Protein AF-A0A2A4CPI2-F1 (afdb_monomer)

Foldseek 3Di:
DPPPDAFDDFAQWDQEQVRPFIQGAPAQWTWDPVFFDHDQAKTKTKIDGRCVNRVHPPGTHDPFQWIKMKMWGHADDDDLVVVQVVLVVLCVDQQSCLVVEPVSHNVQKDFPDWDDDDSKIKTWMQGNPDDPPAQWHSTWIWIWHDDPRITMIMIIIHNDPPRADPVRRVVSVVSRVVRRVVVD

Organism: NCBI:txid1795308

Sequence (184 aa):
MPETGAPIPVQTQARIAGGEIVIAAPRGFCVDPKTLRDAPGASFVLFGHCPAMARDPAQPRPSAPVLLSVTLGPEDNLSDSARIKTIAAFFETDIGRATLARSGRTEDVDLIEARSGQGRLLLKIRDRSAPASVAEAQVFWRMITVIEGRIASLSVMPLAENQVSDARQRELLVEFISQIRAVN

Nearest PDB structures (foldseek):
  6v8h-assembly1_A  TM=2.904E-01  e=4.961E-01  Arachis hypogaea
  6aww-assembly5_E  TM=3.453E-01  e=1.635E+00  Arachis hypogaea
  6v8s-assembly11_K  TM=3.065E-01  e=9.265E-01  Arachis hypogaea
  6sua-assembly2_C  TM=2.412E-01  e=5.558E-01  Homo sapiens
  6v8s-assembly10_J  TM=2.620E-01  e=1.938E+00  Arachis hypogaea

Solvent-accessible surface area (backbone atoms only — not comparable to full-atom values): 9992 Å² total; per-residue (Å²): 130,85,83,81,66,76,68,44,91,74,40,46,55,47,66,33,64,93,60,77,43,51,47,35,50,45,77,17,33,17,53,38,76,90,51,54,40,70,44,90,70,41,21,36,37,37,28,40,47,32,23,74,70,17,66,28,86,85,43,54,68,46,94,61,74,48,37,40,38,41,36,36,46,44,76,65,90,65,54,68,66,55,48,52,50,52,52,54,58,38,49,75,36,68,69,37,38,6,65,73,12,88,73,54,37,45,90,36,36,44,82,77,42,80,48,79,56,95,73,33,37,40,35,34,34,35,36,71,42,82,68,93,83,59,76,53,25,45,58,33,41,35,39,39,36,67,54,95,66,16,49,29,44,36,36,38,34,24,48,43,76,90,74,63,53,73,67,56,41,51,50,50,53,53,48,29,54,49,41,23,64,73,69,105

Mean predicted aligned error: 5.86 Å

Structure (mmCIF, N/CA/C/O backbone):
data_AF-A0A2A4CPI2-F1
#
_entry.id   AF-A0A2A4CPI2-F1
#
loop_
_atom_site.group_PDB
_atom_site.id
_atom_site.type_symbol
_atom_site.label_atom_id
_atom_site.label_alt_id
_atom_site.label_comp_id
_atom_site.label_asym_id
_atom_site.label_entity_id
_atom_site.label_seq_id
_atom_site.pdbx_PDB_ins_code
_atom_site.Cartn_x
_atom_site.Cartn_y
_atom_site.Cartn_z
_atom_site.occupancy
_atom_site.B_iso_or_equiv
_atom_site.auth_seq_id
_atom_site.auth_comp_id
_atom_site.auth_asym_id
_atom_site.auth_atom_id
_atom_site.pdbx_PDB_model_num
ATOM 1 N N . MET A 1 1 ? -31.293 23.351 15.351 1.00 46.94 1 MET A N 1
ATOM 2 C CA . MET A 1 1 ? -30.505 22.228 15.904 1.00 46.94 1 MET A CA 1
ATOM 3 C C . MET A 1 1 ? -30.080 21.388 14.711 1.00 46.94 1 MET A C 1
ATOM 5 O O . MET A 1 1 ? -30.978 21.049 13.951 1.00 46.94 1 MET A O 1
ATOM 9 N N . PRO A 1 2 ? -28.786 21.155 14.436 1.00 48.34 2 PRO A N 1
ATOM 10 C CA . PRO A 1 2 ? -28.426 20.269 13.338 1.00 48.34 2 PRO A CA 1
ATOM 11 C C . PRO A 1 2 ? -28.802 18.840 13.740 1.00 48.34 2 PRO A C 1
ATOM 13 O O . PRO A 1 2 ? -28.508 18.417 14.857 1.00 48.34 2 PRO A O 1
ATOM 16 N N . GLU A 1 3 ? -29.504 18.136 12.858 1.00 48.53 3 GLU A N 1
ATOM 17 C CA . GLU A 1 3 ? -29.840 16.727 13.028 1.00 48.53 3 GLU A CA 1
ATOM 18 C C . GLU A 1 3 ? -28.543 15.921 13.152 1.00 48.53 3 GLU A C 1
ATOM 20 O O . GLU A 1 3 ? -27.798 15.748 12.185 1.00 48.53 3 GLU A O 1
ATOM 25 N N . THR A 1 4 ? -28.239 15.444 14.357 1.00 59.84 4 THR A N 1
ATOM 26 C CA . THR A 1 4 ? -27.241 14.401 14.581 1.00 59.84 4 THR A CA 1
ATOM 27 C C . THR A 1 4 ? -27.780 13.118 13.959 1.00 59.84 4 THR A C 1
ATOM 29 O O . THR A 1 4 ? -28.460 12.328 14.609 1.00 59.84 4 THR A O 1
ATOM 32 N N . GLY A 1 5 ? -27.532 12.945 12.659 1.00 61.81 5 GLY A N 1
ATOM 33 C CA . GLY A 1 5 ? -27.782 11.686 11.969 1.00 61.81 5 GLY A CA 1
ATOM 34 C C . GLY A 1 5 ? -27.085 10.549 12.714 1.00 61.81 5 GLY A C 1
ATOM 35 O O . GLY A 1 5 ? -25.951 10.710 13.166 1.00 61.81 5 GLY A O 1
ATOM 36 N N . ALA A 1 6 ? -27.784 9.427 12.883 1.00 73.25 6 ALA A N 1
ATOM 37 C CA . ALA A 1 6 ? -27.247 8.264 13.579 1.00 73.25 6 ALA A CA 1
ATOM 38 C C . ALA A 1 6 ? -25.903 7.815 12.959 1.00 73.25 6 ALA A C 1
ATOM 40 O O . ALA A 1 6 ? -25.745 7.915 11.735 1.00 73.25 6 ALA A O 1
ATOM 41 N N . PRO A 1 7 ? -24.950 7.310 13.769 1.00 75.88 7 PRO A N 1
ATOM 42 C CA . PRO A 1 7 ? -23.675 6.806 13.270 1.00 75.88 7 PRO A CA 1
ATOM 43 C C . PRO A 1 7 ? -23.868 5.764 12.165 1.00 75.88 7 PRO A C 1
ATOM 45 O O . PRO A 1 7 ? -24.689 4.853 12.288 1.00 75.88 7 PRO A O 1
ATOM 48 N N . ILE A 1 8 ? -23.091 5.883 11.090 1.00 83.50 8 ILE A N 1
ATOM 49 C CA . ILE A 1 8 ? -23.089 4.908 9.998 1.00 83.50 8 ILE A CA 1
ATOM 50 C C . ILE A 1 8 ? -22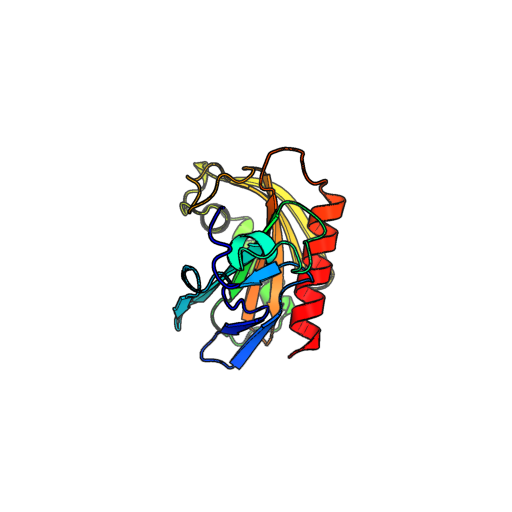.223 3.714 10.429 1.00 83.50 8 ILE A C 1
ATOM 52 O O . ILE A 1 8 ? -21.066 3.921 10.811 1.00 83.50 8 ILE A O 1
ATOM 56 N N . PRO A 1 9 ? -22.729 2.466 10.359 1.00 85.88 9 PRO A N 1
ATOM 57 C CA . PRO A 1 9 ? -21.919 1.286 10.633 1.00 85.88 9 PRO A CA 1
ATOM 58 C C . PRO A 1 9 ? -20.704 1.222 9.702 1.00 85.88 9 PRO A C 1
ATOM 60 O O . PRO A 1 9 ? -20.839 1.292 8.481 1.00 85.88 9 PRO A O 1
ATOM 63 N N . VAL A 1 10 ? -19.518 1.058 10.282 1.00 89.94 10 VAL A N 1
ATOM 64 C CA . VAL A 1 10 ? -18.250 0.915 9.554 1.00 89.94 10 VAL A CA 1
ATOM 65 C C . VAL A 1 10 ? -17.589 -0.407 9.912 1.00 89.94 10 VAL A C 1
ATOM 67 O O . VAL A 1 10 ? -17.748 -0.912 11.022 1.00 89.94 10 VAL A O 1
ATOM 70 N N . GLN A 1 11 ? -16.838 -0.967 8.968 1.00 92.44 11 GLN A N 1
ATOM 71 C CA . GLN A 1 11 ? -16.081 -2.200 9.165 1.00 92.44 11 GLN A CA 1
ATOM 72 C C . GLN A 1 11 ? -14.588 -1.891 9.173 1.00 92.44 11 GLN A C 1
ATOM 74 O O . GLN A 1 11 ? -14.121 -1.061 8.399 1.00 92.44 11 GLN A O 1
ATOM 79 N N . THR A 1 12 ? -13.831 -2.565 10.031 1.00 92.75 12 THR A N 1
ATOM 80 C CA . THR A 1 12 ? -12.363 -2.447 10.112 1.00 92.75 12 THR A CA 1
ATOM 81 C C . THR A 1 12 ? -11.644 -3.583 9.389 1.00 92.75 12 THR A C 1
ATOM 83 O O . THR A 1 12 ? -10.416 -3.613 9.342 1.00 92.75 12 THR A O 1
ATOM 86 N N . GLN A 1 13 ? -12.401 -4.528 8.830 1.00 93.69 13 GLN A N 1
ATOM 87 C CA . GLN A 1 13 ? -11.883 -5.698 8.139 1.00 93.69 13 GLN A CA 1
ATOM 88 C C . GLN A 1 13 ? -12.716 -5.983 6.893 1.00 93.69 13 GLN A C 1
ATOM 90 O O . GLN A 1 13 ? -13.927 -5.764 6.899 1.00 93.69 13 GLN A O 1
ATOM 95 N N . ALA A 1 14 ? -12.070 -6.491 5.849 1.00 92.50 14 ALA A N 1
ATOM 96 C CA . ALA A 1 14 ? -12.723 -6.993 4.646 1.00 92.50 14 ALA A CA 1
ATOM 97 C C . ALA A 1 14 ? -12.276 -8.431 4.390 1.00 92.50 14 ALA A C 1
ATOM 99 O O . ALA A 1 14 ? -11.113 -8.759 4.605 1.00 92.50 14 ALA A O 1
ATOM 100 N N . ARG A 1 15 ? -13.183 -9.276 3.900 1.00 91.44 15 ARG A N 1
ATOM 101 C CA . ARG A 1 15 ? -12.814 -10.576 3.334 1.00 91.44 15 ARG A CA 1
ATOM 102 C C . ARG A 1 15 ? -12.701 -10.438 1.821 1.00 91.44 15 ARG A C 1
ATOM 104 O O . ARG A 1 15 ? -13.586 -9.838 1.214 1.00 91.44 15 ARG A O 1
ATOM 111 N N . ILE A 1 16 ? -11.622 -10.956 1.247 1.00 89.69 16 ILE A N 1
ATOM 112 C CA . ILE A 1 16 ? -11.342 -10.922 -0.195 1.00 89.69 16 ILE A CA 1
ATOM 113 C C . ILE A 1 16 ? -10.820 -12.277 -0.675 1.00 89.69 16 ILE A C 1
ATOM 115 O O . ILE A 1 16 ? -10.644 -13.185 0.139 1.00 89.69 16 ILE A O 1
ATOM 119 N N . ALA A 1 17 ? -10.578 -12.405 -1.984 1.00 85.88 17 ALA A N 1
ATOM 120 C CA . ALA A 1 17 ? -10.192 -13.655 -2.627 1.00 85.88 17 ALA A CA 1
ATOM 121 C C . ALA A 1 17 ? -11.226 -14.763 -2.364 1.00 85.88 17 ALA A C 1
ATOM 123 O O . ALA A 1 17 ? -10.904 -15.821 -1.837 1.00 85.88 17 ALA A O 1
ATOM 124 N N . GLY A 1 18 ? -12.502 -14.488 -2.648 1.00 82.00 18 GLY A N 1
ATOM 125 C CA . GLY A 1 18 ? -13.588 -15.447 -2.415 1.00 82.00 18 GLY A CA 1
ATOM 126 C C . GLY A 1 18 ? -13.889 -15.710 -0.935 1.00 82.00 18 GLY A C 1
ATOM 127 O O . GLY A 1 18 ? -14.593 -16.662 -0.606 1.00 82.00 18 GLY A O 1
ATOM 128 N N . GLY A 1 19 ? -13.377 -14.864 -0.039 1.00 84.12 19 GLY A N 1
ATOM 129 C CA . GLY A 1 19 ? -13.582 -14.970 1.402 1.00 84.12 19 GLY A CA 1
ATOM 130 C C . GLY A 1 19 ? -12.478 -15.705 2.162 1.00 84.12 19 GLY A C 1
ATOM 131 O O . GLY A 1 19 ? -12.592 -15.827 3.381 1.00 84.12 19 GLY A O 1
ATOM 132 N N . GLU A 1 20 ? -11.430 -16.159 1.472 1.00 86.88 20 GLU A N 1
ATOM 133 C CA . GLU A 1 20 ? -10.322 -16.925 2.055 1.00 86.88 20 GLU A CA 1
ATOM 134 C C . GLU A 1 20 ? -9.388 -16.066 2.908 1.00 86.88 20 GLU A C 1
ATOM 136 O O . GLU A 1 20 ? -8.847 -16.551 3.896 1.00 86.88 20 GLU A O 1
ATOM 141 N N . ILE A 1 21 ? -9.215 -14.788 2.550 1.00 91.88 21 ILE A N 1
ATOM 142 C CA . ILE A 1 21 ? -8.243 -13.903 3.198 1.00 91.88 21 ILE A CA 1
ATOM 143 C C . ILE A 1 21 ? -8.958 -12.741 3.875 1.00 91.88 21 ILE A C 1
ATOM 145 O O . ILE A 1 21 ? -9.766 -12.032 3.264 1.00 91.88 21 ILE A O 1
ATOM 149 N N . VAL A 1 22 ? -8.614 -12.505 5.140 1.00 94.56 22 VAL A N 1
ATOM 150 C CA . VAL A 1 22 ? -9.103 -11.371 5.926 1.00 94.56 22 VAL A CA 1
ATOM 151 C C . VAL A 1 22 ? -8.082 -10.239 5.886 1.00 94.56 22 VAL A C 1
ATOM 153 O O . VAL A 1 22 ? -6.972 -10.367 6.394 1.00 94.56 22 VAL A O 1
ATOM 156 N N . ILE A 1 23 ? -8.460 -9.087 5.340 1.00 95.06 23 ILE A N 1
ATOM 157 C CA . ILE A 1 23 ? -7.658 -7.865 5.407 1.00 95.06 23 ILE A CA 1
ATOM 158 C C . ILE A 1 23 ? -8.124 -7.024 6.586 1.00 95.06 23 ILE A C 1
ATOM 160 O O . ILE A 1 23 ? -9.182 -6.396 6.524 1.00 95.06 23 ILE A O 1
ATOM 164 N N . ALA A 1 24 ? -7.313 -6.982 7.642 1.00 95.06 24 ALA A N 1
ATOM 165 C CA . ALA A 1 24 ? -7.534 -6.123 8.798 1.00 95.06 24 ALA A CA 1
ATOM 166 C C . ALA A 1 24 ? -6.802 -4.782 8.666 1.00 95.06 24 ALA A C 1
ATOM 168 O O . ALA A 1 24 ? -5.599 -4.734 8.406 1.00 95.06 24 ALA A O 1
ATOM 169 N N . ALA A 1 25 ? -7.534 -3.687 8.868 1.00 92.94 25 ALA A N 1
ATOM 170 C CA . ALA A 1 25 ? -6.986 -2.339 8.830 1.00 92.94 25 ALA A CA 1
ATOM 171 C C . ALA A 1 25 ? -6.293 -1.967 10.158 1.00 92.94 25 ALA A C 1
ATOM 173 O O . ALA A 1 25 ? -6.724 -2.418 11.225 1.00 92.94 25 ALA A O 1
ATOM 174 N N . PRO A 1 26 ? -5.270 -1.091 10.139 1.00 95.12 26 PRO A N 1
ATOM 175 C CA . PRO A 1 26 ? -4.730 -0.485 11.350 1.00 95.12 26 PRO A CA 1
ATOM 176 C C . PRO A 1 26 ? -5.783 0.334 12.097 1.00 95.12 26 PRO A C 1
ATOM 178 O O . PRO A 1 26 ? -6.805 0.754 11.544 1.00 95.12 26 PRO A O 1
ATOM 181 N N . ARG A 1 27 ? -5.515 0.625 13.372 1.00 93.75 27 ARG A N 1
ATOM 182 C CA . ARG A 1 27 ? -6.462 1.360 14.216 1.00 93.75 27 ARG A CA 1
ATOM 183 C C . ARG A 1 27 ? -6.808 2.726 13.608 1.00 93.75 27 ARG A C 1
ATOM 185 O O . ARG A 1 27 ? -5.932 3.527 13.293 1.00 93.75 27 ARG A O 1
ATOM 192 N N . GLY A 1 28 ? -8.109 3.002 13.514 1.00 93.31 28 GLY A N 1
ATOM 193 C CA . GLY A 1 28 ? -8.655 4.256 12.986 1.00 93.31 28 GLY A CA 1
ATOM 194 C C . GLY A 1 28 ? -8.888 4.276 11.475 1.00 93.31 28 GLY A C 1
ATOM 195 O O . GLY A 1 28 ? -9.414 5.264 10.954 1.00 93.31 28 GLY A O 1
ATOM 196 N N . PHE A 1 29 ? -8.565 3.177 10.791 1.00 95.25 29 PHE A N 1
ATOM 197 C CA . PHE A 1 29 ? -8.911 2.950 9.396 1.00 95.25 29 PHE A CA 1
ATOM 198 C C . PHE A 1 29 ? -10.070 1.966 9.281 1.00 95.25 29 PHE A C 1
ATOM 200 O O . PHE A 1 29 ? -10.146 0.971 10.000 1.00 95.25 29 PHE A O 1
ATOM 207 N N . CYS A 1 30 ? -10.980 2.264 8.365 1.00 95.06 30 CYS A N 1
ATOM 208 C CA . CYS A 1 30 ? -12.155 1.458 8.087 1.00 95.06 30 CYS A CA 1
ATOM 209 C C . CYS A 1 30 ? -12.218 1.171 6.583 1.00 95.06 30 CYS A C 1
ATOM 211 O O . CYS A 1 30 ? -11.699 1.934 5.772 1.00 95.06 30 CYS A O 1
ATOM 213 N N . VAL A 1 31 ? -12.825 0.054 6.215 1.00 93.75 31 VAL A N 1
ATOM 214 C CA . VAL A 1 31 ? -13.029 -0.372 4.830 1.00 93.75 31 VAL A CA 1
ATOM 215 C C . VAL A 1 31 ? -13.967 0.603 4.126 1.00 93.75 31 VAL A C 1
ATOM 217 O O . VAL A 1 31 ? -15.023 0.930 4.670 1.00 93.75 31 VAL A O 1
ATOM 220 N N . ASP A 1 32 ? -13.622 1.014 2.905 1.00 91.06 32 ASP A N 1
ATOM 221 C CA . ASP A 1 32 ? -14.585 1.616 1.986 1.00 91.06 32 ASP A CA 1
ATOM 222 C C . ASP A 1 32 ? -15.246 0.511 1.139 1.00 91.06 32 ASP A C 1
ATOM 224 O O . ASP A 1 32 ? -14.653 0.037 0.160 1.00 91.06 32 ASP A O 1
ATOM 228 N N . PRO A 1 33 ? -16.488 0.101 1.460 1.00 86.12 33 PRO A N 1
ATOM 229 C CA . PRO A 1 33 ? -17.155 -0.997 0.768 1.00 86.12 33 PRO A CA 1
ATOM 230 C C . PRO A 1 33 ? -17.421 -0.697 -0.712 1.00 86.12 33 PRO A C 1
ATOM 232 O O . PRO A 1 33 ? -17.577 -1.627 -1.498 1.00 86.12 33 PRO A O 1
ATOM 235 N N . LYS A 1 34 ? -17.441 0.577 -1.132 1.00 87.56 34 LYS A N 1
ATOM 236 C CA . LYS A 1 34 ? -17.658 0.951 -2.543 1.00 87.56 34 LYS A CA 1
ATOM 237 C C . LYS A 1 34 ? -16.463 0.593 -3.429 1.00 87.56 34 LYS A C 1
ATOM 239 O O . LYS A 1 34 ? -16.597 0.456 -4.649 1.00 87.56 34 LYS A O 1
ATOM 244 N N . THR A 1 35 ? -15.298 0.456 -2.807 1.00 86.62 35 THR A N 1
ATOM 245 C CA . THR A 1 35 ? -14.019 0.183 -3.468 1.00 86.62 35 THR A CA 1
ATOM 246 C C . THR A 1 35 ? -13.663 -1.295 -3.448 1.00 86.62 35 THR A C 1
ATOM 248 O O . THR A 1 35 ? -12.785 -1.704 -4.202 1.00 86.62 35 THR A O 1
ATOM 251 N N . LEU A 1 36 ? -14.369 -2.093 -2.641 1.00 89.25 36 LEU A N 1
ATOM 252 C CA . LEU A 1 36 ? -14.186 -3.532 -2.582 1.00 89.25 36 LEU A CA 1
ATOM 253 C C . LEU A 1 36 ? -14.451 -4.137 -3.966 1.00 89.25 36 LEU A C 1
ATOM 255 O O . LEU A 1 36 ? -15.521 -3.974 -4.564 1.00 89.25 36 LEU A O 1
ATOM 259 N N . ARG A 1 37 ? -13.438 -4.811 -4.492 1.00 88.38 37 ARG A N 1
ATOM 260 C CA . ARG A 1 37 ? -13.492 -5.624 -5.700 1.00 88.38 37 ARG A CA 1
ATOM 261 C C . ARG A 1 37 ? -12.913 -6.976 -5.331 1.00 88.38 37 ARG A C 1
ATOM 263 O O . ARG A 1 37 ? -11.771 -7.043 -4.895 1.00 88.38 37 ARG A O 1
ATOM 270 N N . ASP A 1 38 ? -13.695 -8.026 -5.506 1.00 87.12 38 ASP A N 1
ATOM 271 C CA . ASP A 1 38 ? -13.260 -9.404 -5.306 1.00 87.12 38 ASP A CA 1
ATOM 272 C C . ASP A 1 38 ? -13.489 -10.140 -6.626 1.00 87.12 38 ASP A C 1
ATOM 274 O O . ASP A 1 38 ? 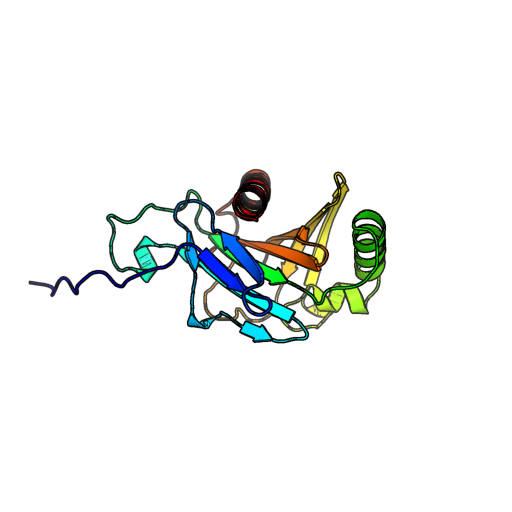-14.618 -10.494 -6.966 1.00 87.12 38 ASP A O 1
ATOM 278 N N . ALA A 1 39 ? -12.438 -10.227 -7.442 1.00 82.38 39 ALA A N 1
ATOM 279 C CA . ALA A 1 39 ? -12.480 -10.870 -8.748 1.00 82.38 39 ALA A CA 1
ATOM 280 C C . ALA A 1 39 ? -11.419 -11.980 -8.825 1.00 82.38 39 ALA A C 1
ATOM 282 O O . ALA A 1 39 ? -10.358 -11.843 -8.212 1.00 82.38 39 ALA A O 1
ATOM 283 N N . PRO A 1 40 ? -11.636 -13.040 -9.633 1.00 72.69 40 PRO A N 1
ATOM 284 C CA . PRO A 1 40 ? -10.714 -14.179 -9.713 1.00 72.69 40 PRO A CA 1
ATOM 285 C C . PRO A 1 40 ? -9.269 -13.812 -10.086 1.00 72.69 40 PRO A C 1
ATOM 287 O O . PRO A 1 40 ? -8.337 -14.509 -9.700 1.00 72.69 40 PRO A O 1
ATOM 290 N N . GLY A 1 41 ? -9.078 -12.729 -10.848 1.00 78.31 41 GLY A N 1
ATOM 291 C CA . GLY A 1 41 ? -7.752 -12.270 -11.271 1.00 78.31 41 GLY A CA 1
ATOM 292 C C . GLY A 1 41 ? -7.058 -11.332 -10.282 1.00 78.31 41 GLY A C 1
ATOM 293 O O . GLY A 1 41 ? -5.834 -11.314 -10.232 1.00 78.31 41 GLY A O 1
ATOM 294 N N . ALA A 1 42 ? -7.815 -10.545 -9.516 1.00 86.25 42 ALA A N 1
ATOM 295 C CA . ALA A 1 42 ? -7.282 -9.650 -8.496 1.00 86.25 42 ALA A CA 1
ATOM 296 C C . ALA A 1 42 ? -8.396 -9.166 -7.563 1.00 86.25 42 ALA A C 1
ATOM 298 O O . ALA A 1 42 ? -9.514 -8.883 -7.997 1.00 86.25 42 ALA A O 1
ATOM 299 N N . SER A 1 43 ? -8.056 -8.994 -6.291 1.00 91.50 43 SER A N 1
ATOM 300 C CA . SER A 1 43 ? -8.908 -8.334 -5.305 1.00 91.50 43 SER A CA 1
ATOM 301 C C . SER A 1 43 ? -8.332 -6.984 -4.904 1.00 91.50 43 SER A C 1
ATOM 303 O O . SER A 1 43 ? -7.117 -6.838 -4.799 1.00 91.50 43 SER A O 1
ATOM 305 N N . PHE A 1 44 ? -9.184 -5.998 -4.646 1.00 92.06 44 PHE A N 1
ATOM 306 C CA . PHE A 1 44 ? -8.788 -4.643 -4.275 1.00 92.06 44 PHE A CA 1
ATOM 307 C C . PHE A 1 44 ? -9.727 -4.058 -3.223 1.00 92.06 44 PHE A C 1
ATOM 309 O O . PHE A 1 44 ? -10.937 -4.275 -3.280 1.00 92.06 44 PHE A O 1
ATOM 316 N N . VAL A 1 45 ? -9.180 -3.287 -2.282 1.00 93.00 45 VAL A N 1
ATOM 317 C CA . VAL A 1 45 ? -9.974 -2.503 -1.329 1.00 93.00 45 VAL A CA 1
ATOM 318 C C . VAL A 1 45 ? -9.196 -1.287 -0.818 1.00 93.00 45 VAL A C 1
ATOM 320 O O . VAL A 1 45 ? -7.982 -1.354 -0.598 1.00 93.00 45 VAL A O 1
ATOM 323 N N . LEU A 1 46 ? -9.908 -0.170 -0.638 1.00 92.88 46 LEU A N 1
ATOM 324 C CA . LEU A 1 46 ? -9.427 1.050 0.008 1.00 92.88 46 LEU A CA 1
ATOM 325 C C . LEU A 1 46 ? -9.904 1.141 1.456 1.00 92.88 46 LEU A C 1
ATOM 327 O O . LEU A 1 46 ? -10.981 0.662 1.817 1.00 92.88 46 LEU A O 1
ATOM 331 N N . PHE A 1 47 ? -9.109 1.833 2.267 1.00 93.50 47 PHE A N 1
ATOM 332 C CA . PHE A 1 47 ? -9.432 2.155 3.645 1.00 93.50 47 PHE A CA 1
ATOM 333 C C . PHE A 1 47 ? -9.316 3.654 3.883 1.00 93.50 47 PHE A C 1
ATOM 335 O O . PHE A 1 47 ? -8.284 4.274 3.607 1.00 93.50 47 PHE A O 1
ATOM 342 N N . GLY A 1 48 ? -10.387 4.214 4.434 1.00 92.44 48 GLY A N 1
ATOM 343 C CA . GLY A 1 48 ? -10.486 5.609 4.836 1.00 92.44 48 GLY A CA 1
ATOM 344 C C . GLY A 1 48 ? -10.512 5.772 6.351 1.00 92.44 48 GLY A C 1
ATOM 345 O O . GLY A 1 48 ? -10.440 4.809 7.115 1.00 92.44 48 GLY A O 1
ATOM 346 N N . HIS A 1 49 ? -10.646 7.013 6.807 1.00 92.88 49 HIS A N 1
ATOM 347 C CA . HIS A 1 49 ? -10.708 7.332 8.235 1.00 92.88 49 HIS A CA 1
ATOM 348 C C . HIS A 1 49 ? -12.078 6.965 8.804 1.00 92.88 49 HIS A C 1
ATOM 350 O O . HIS A 1 49 ? -13.096 7.489 8.342 1.00 92.88 49 HIS A O 1
ATOM 356 N N . CYS A 1 50 ? -12.113 6.124 9.842 1.00 92.38 50 CYS A N 1
ATOM 357 C CA . CYS A 1 50 ? -13.372 5.692 10.460 1.00 92.38 50 CYS A CA 1
ATOM 358 C C . CYS A 1 50 ? -14.285 6.861 10.878 1.00 92.38 50 CYS A C 1
ATOM 360 O O . CYS A 1 50 ? -15.465 6.804 10.540 1.00 92.38 50 CYS A O 1
ATOM 362 N N . PRO A 1 51 ? -13.800 7.943 11.531 1.00 89.44 51 PRO A N 1
ATOM 363 C CA . PRO A 1 51 ? -14.679 9.028 11.975 1.00 89.44 51 PRO A CA 1
ATOM 364 C C . PRO A 1 51 ? -15.393 9.745 10.828 1.00 89.44 51 PRO A C 1
ATOM 366 O O . PRO A 1 51 ? -16.565 10.097 10.946 1.00 89.44 51 PRO A O 1
ATOM 369 N N . ALA A 1 52 ? -14.702 9.928 9.699 1.00 87.00 52 ALA A N 1
ATOM 370 C CA . ALA A 1 52 ? -15.269 10.571 8.520 1.00 87.00 52 ALA A CA 1
ATOM 371 C C . ALA A 1 52 ? -16.339 9.689 7.859 1.00 87.00 52 ALA A C 1
ATOM 373 O O . ALA A 1 52 ? -17.397 10.185 7.476 1.00 87.00 52 ALA A O 1
ATOM 374 N N . MET A 1 53 ? -16.093 8.379 7.764 1.00 87.31 53 MET A N 1
ATOM 375 C CA . MET A 1 53 ? -17.027 7.442 7.131 1.00 87.31 53 MET A CA 1
ATOM 376 C C . MET A 1 53 ? -18.226 7.102 8.019 1.00 87.31 53 MET A C 1
ATOM 378 O O . MET A 1 53 ? -19.349 7.047 7.526 1.00 87.31 53 MET A O 1
ATOM 382 N N . ALA A 1 54 ? -18.009 6.944 9.325 1.00 89.00 54 ALA A N 1
ATOM 383 C CA . ALA A 1 54 ? -19.072 6.701 10.298 1.00 89.00 54 ALA A CA 1
ATOM 384 C C . ALA A 1 54 ? -19.907 7.956 10.596 1.00 89.00 54 ALA A C 1
ATOM 386 O O . ALA A 1 54 ? -20.975 7.847 11.195 1.00 89.00 54 ALA A O 1
ATOM 387 N N . ARG A 1 55 ? -19.415 9.145 10.206 1.00 87.62 55 ARG A N 1
ATOM 388 C CA . ARG A 1 55 ? -19.928 10.457 10.643 1.00 87.62 55 ARG A CA 1
ATOM 389 C C . ARG A 1 55 ? -19.998 10.577 12.166 1.00 87.62 55 ARG A C 1
ATOM 391 O O . ARG A 1 55 ? -20.895 11.213 12.709 1.00 87.62 55 ARG A O 1
ATOM 398 N N . ASP A 1 56 ? -19.027 9.969 12.837 1.00 87.81 56 ASP A N 1
ATOM 399 C CA . ASP A 1 56 ? -18.978 9.875 14.288 1.00 87.81 56 ASP A CA 1
ATOM 400 C C . ASP A 1 56 ? -17.576 10.254 14.796 1.00 87.81 56 ASP A C 1
ATOM 402 O O . ASP A 1 56 ? -16.618 9.500 14.594 1.00 87.81 56 ASP A O 1
ATOM 406 N N . PRO A 1 57 ? -17.420 11.413 15.464 1.00 85.50 57 PRO A N 1
ATOM 407 C CA . PRO A 1 57 ? -16.134 11.844 15.998 1.00 85.50 57 PRO A CA 1
ATOM 408 C C . PRO A 1 57 ? -15.634 10.978 17.164 1.00 85.50 57 PRO A C 1
ATOM 410 O O . PRO A 1 57 ? -14.456 11.105 17.507 1.00 85.50 57 PRO A O 1
ATOM 413 N N . ALA A 1 58 ? -16.486 10.136 17.764 1.00 88.06 58 ALA A N 1
ATOM 414 C CA . ALA A 1 58 ? -16.109 9.208 18.829 1.00 88.06 58 ALA A CA 1
ATOM 415 C C . ALA A 1 58 ? -15.337 7.984 18.309 1.00 88.06 58 ALA A C 1
ATOM 417 O O . ALA A 1 58 ? -14.679 7.295 19.093 1.00 88.06 58 ALA A O 1
ATOM 418 N N . GLN A 1 59 ? -15.369 7.725 16.997 1.00 89.62 59 GLN A N 1
ATOM 419 C CA . GLN A 1 59 ? -14.600 6.637 16.402 1.00 89.62 59 GLN A CA 1
ATOM 420 C C . GLN A 1 59 ? -13.087 6.850 16.568 1.00 89.62 59 GLN A C 1
ATOM 422 O O . GLN A 1 59 ? -12.606 7.992 16.559 1.00 89.62 59 GLN A O 1
ATOM 427 N N . PRO A 1 60 ? -12.293 5.764 16.658 1.00 89.94 60 PRO A N 1
ATOM 428 C CA . PRO A 1 60 ? -10.843 5.869 16.699 1.00 89.94 60 PRO A CA 1
ATOM 429 C C . PRO A 1 60 ? -10.315 6.659 15.499 1.00 89.94 60 PRO A C 1
ATOM 431 O O . PRO A 1 60 ? -10.647 6.367 14.351 1.00 89.94 60 PRO A O 1
ATOM 434 N N . ARG A 1 61 ? -9.473 7.658 15.765 1.00 89.69 61 ARG A N 1
ATOM 435 C CA . ARG A 1 61 ? -8.789 8.418 14.717 1.00 89.69 61 ARG A CA 1
ATOM 436 C C . ARG A 1 61 ? -7.534 7.679 14.262 1.00 89.69 61 ARG A C 1
ATOM 438 O O . ARG A 1 61 ? -6.837 7.112 15.108 1.00 89.69 61 ARG A O 1
ATOM 445 N N . PRO A 1 62 ? -7.223 7.701 12.959 1.00 90.06 62 PRO A N 1
ATOM 446 C CA . PRO A 1 62 ? -5.953 7.198 12.482 1.00 90.06 62 PRO A CA 1
ATOM 447 C C . PRO A 1 62 ? -4.821 8.105 12.955 1.00 90.06 62 PRO A C 1
ATOM 449 O O . PRO A 1 62 ? -4.988 9.297 13.212 1.00 90.06 62 PRO A O 1
ATOM 452 N N . SER A 1 63 ? -3.641 7.514 13.050 1.00 87.12 63 SER A N 1
ATOM 453 C CA . SER A 1 63 ? -2.428 8.172 13.529 1.00 87.12 63 SER A CA 1
ATOM 454 C C . SER A 1 63 ? -1.762 9.088 12.491 1.00 87.12 63 SER A C 1
ATOM 456 O O . SER A 1 63 ? -0.796 9.771 12.823 1.00 87.12 63 SER A O 1
ATOM 458 N N . ALA A 1 64 ? -2.249 9.108 11.244 1.00 91.19 64 ALA A N 1
ATOM 459 C CA . ALA A 1 64 ? -1.793 10.011 10.188 1.00 91.19 64 ALA A CA 1
ATOM 460 C C . ALA A 1 64 ? -2.907 10.288 9.154 1.00 91.19 64 ALA A C 1
ATOM 462 O O . ALA A 1 64 ? -3.760 9.421 8.931 1.00 91.19 64 ALA A O 1
ATOM 463 N N . PRO A 1 65 ? -2.888 11.454 8.478 1.00 92.69 65 PRO A N 1
ATOM 464 C CA . PRO A 1 65 ? -3.827 11.798 7.413 1.00 92.69 65 PRO A CA 1
ATOM 465 C C . PRO A 1 65 ? -3.491 11.096 6.090 1.00 92.69 65 PRO A C 1
ATOM 467 O O . PRO A 1 65 ? -2.998 11.707 5.145 1.00 92.69 65 PRO A O 1
ATOM 470 N N . VAL A 1 66 ? -3.745 9.789 6.033 1.00 93.50 66 VAL A N 1
ATOM 471 C CA . VAL A 1 66 ? -3.503 8.945 4.851 1.00 93.50 66 VAL A CA 1
ATOM 472 C C . VAL A 1 66 ? -4.748 8.147 4.462 1.00 93.50 66 VAL A C 1
ATOM 474 O O . VAL A 1 66 ? -5.662 7.989 5.270 1.00 93.50 66 VAL A O 1
ATOM 477 N N . LEU A 1 67 ? -4.746 7.601 3.253 1.00 92.56 67 LEU A N 1
ATOM 478 C CA . LEU A 1 67 ? -5.580 6.485 2.817 1.00 92.56 67 LEU A CA 1
ATOM 479 C C . LEU A 1 67 ? -4.715 5.238 2.698 1.00 92.56 67 LEU A C 1
ATOM 481 O O . LEU A 1 67 ? -3.522 5.328 2.393 1.00 92.56 67 LEU A O 1
ATOM 485 N N 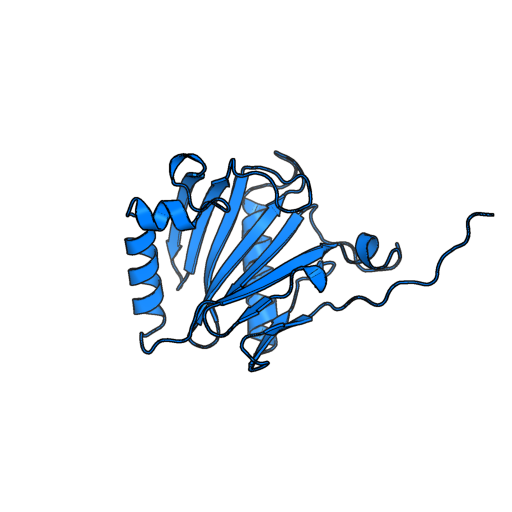. LEU A 1 68 ? -5.320 4.075 2.916 1.00 94.81 68 LEU A N 1
ATOM 486 C CA . LEU A 1 68 ? -4.652 2.797 2.698 1.00 94.81 68 LEU A CA 1
ATOM 487 C C . LEU A 1 68 ? -5.304 2.069 1.535 1.00 94.81 68 LEU A C 1
ATOM 489 O O . LEU A 1 68 ? -6.505 2.194 1.303 1.00 94.81 68 LEU A O 1
ATOM 493 N N . SER A 1 69 ? -4.519 1.273 0.827 1.00 93.62 69 SER A N 1
ATOM 494 C CA . SER A 1 69 ? -5.035 0.351 -0.176 1.00 93.62 69 SER A CA 1
ATOM 495 C C . SER A 1 69 ? -4.351 -0.995 -0.063 1.00 93.62 69 SER A C 1
ATOM 497 O O . SER A 1 69 ? -3.193 -1.076 0.352 1.00 93.62 69 SER A O 1
ATOM 499 N N . VAL A 1 70 ? -5.061 -2.044 -0.462 1.00 94.88 70 VAL A N 1
ATOM 500 C CA . VAL A 1 70 ? -4.469 -3.350 -0.735 1.00 94.88 70 VAL A CA 1
ATOM 501 C C . VAL A 1 70 ? -4.971 -3.854 -2.078 1.00 94.88 70 VAL A C 1
ATOM 503 O O . VAL A 1 70 ? -6.137 -3.686 -2.430 1.00 94.88 70 VAL A O 1
ATOM 506 N N . THR A 1 71 ? -4.073 -4.473 -2.831 1.00 92.94 71 THR A N 1
ATOM 507 C CA . THR A 1 71 ? -4.398 -5.309 -3.984 1.00 92.94 71 THR A CA 1
ATOM 508 C C . THR A 1 71 ? -3.812 -6.688 -3.738 1.00 92.94 71 THR A C 1
ATOM 510 O O . THR A 1 71 ? -2.623 -6.783 -3.437 1.00 92.94 71 THR A O 1
ATOM 513 N N . LEU A 1 72 ? -4.617 -7.738 -3.865 1.00 92.81 72 LEU A N 1
ATOM 514 C CA . LEU A 1 72 ? -4.137 -9.115 -3.910 1.00 92.81 72 LEU A CA 1
ATOM 515 C C . LEU A 1 72 ? -4.216 -9.624 -5.341 1.00 92.81 72 LEU A C 1
ATOM 517 O O . LEU A 1 72 ? -5.264 -9.533 -5.977 1.00 92.81 72 LEU A O 1
ATOM 521 N N . GLY A 1 73 ? -3.101 -10.152 -5.828 1.00 90.06 73 GLY A N 1
ATOM 522 C CA . GLY A 1 73 ? -3.039 -10.869 -7.091 1.00 90.06 73 GLY A CA 1
ATOM 523 C C . GLY A 1 73 ? -3.600 -12.291 -6.989 1.00 90.06 73 GLY A C 1
ATOM 524 O O . GLY A 1 73 ? -4.046 -12.728 -5.920 1.00 90.06 73 GLY A O 1
ATOM 525 N N . PRO A 1 74 ? -3.557 -13.035 -8.104 1.00 87.44 74 PRO A N 1
ATOM 526 C CA . PRO A 1 74 ? -3.938 -14.434 -8.109 1.00 87.44 74 PRO A CA 1
ATOM 527 C C . PRO A 1 74 ? -2.944 -15.261 -7.284 1.00 87.44 74 PRO A C 1
ATOM 529 O O . PRO A 1 74 ? -1.824 -14.834 -6.990 1.00 87.44 74 PRO A O 1
ATOM 532 N N . GLU A 1 75 ? -3.375 -16.457 -6.906 1.00 86.56 75 GLU A N 1
ATOM 533 C CA . GLU A 1 75 ? -2.475 -17.465 -6.361 1.00 86.56 75 GLU A CA 1
ATOM 534 C C . GLU A 1 75 ? -1.633 -18.063 -7.494 1.00 86.56 75 GLU A C 1
ATOM 536 O O . GLU A 1 75 ? -2.072 -18.155 -8.642 1.00 86.56 75 GLU A O 1
ATOM 541 N N . ASP A 1 76 ? -0.412 -18.464 -7.167 1.00 82.69 76 ASP A N 1
ATOM 542 C CA . ASP A 1 76 ? 0.490 -19.185 -8.059 1.00 82.69 76 ASP A CA 1
ATOM 543 C C . ASP A 1 76 ? 1.309 -20.194 -7.232 1.00 82.69 76 ASP A C 1
ATOM 545 O O . ASP A 1 76 ? 1.178 -20.261 -6.008 1.00 82.69 76 ASP A O 1
ATOM 549 N N . ASN A 1 77 ? 2.129 -21.014 -7.887 1.00 84.31 77 ASN A N 1
ATOM 550 C CA . ASN A 1 77 ? 2.877 -22.104 -7.253 1.00 84.31 77 ASN A CA 1
ATOM 551 C C . ASN A 1 77 ? 4.336 -21.755 -6.901 1.00 84.31 77 ASN A C 1
ATOM 553 O O . ASN A 1 77 ? 5.110 -22.639 -6.525 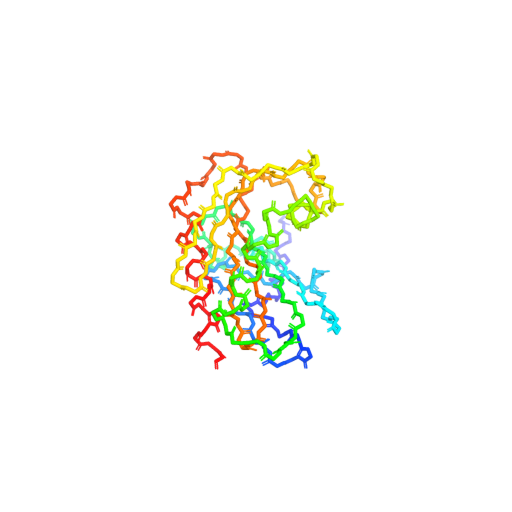1.00 84.31 77 ASN A O 1
ATOM 557 N N . LEU A 1 78 ? 4.748 -20.494 -7.035 1.00 84.75 78 LEU A N 1
ATOM 558 C CA . LEU A 1 78 ? 6.100 -20.058 -6.707 1.00 84.75 78 LEU A CA 1
ATOM 559 C C . LEU A 1 78 ? 6.273 -19.948 -5.191 1.00 84.75 78 LEU A C 1
ATOM 561 O O . LEU A 1 78 ? 5.377 -19.514 -4.467 1.00 84.75 78 LEU A O 1
ATOM 565 N N . SER A 1 79 ? 7.473 -20.248 -4.695 1.00 86.69 79 SER A N 1
ATOM 566 C CA . SER A 1 79 ? 7.815 -19.907 -3.310 1.00 86.69 79 SER A CA 1
ATOM 567 C C . SER A 1 79 ?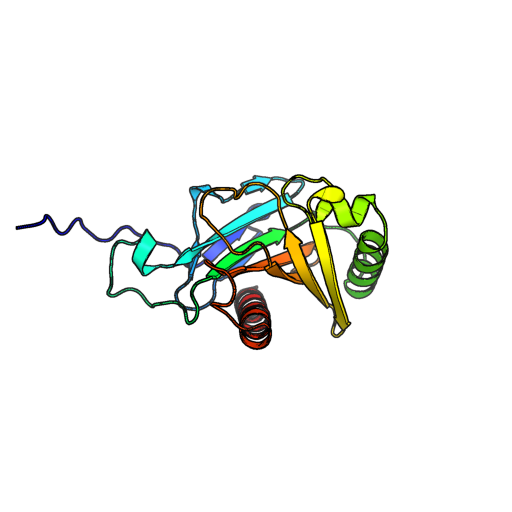 7.780 -18.389 -3.106 1.00 86.69 79 SER A C 1
ATOM 569 O O . SER A 1 79 ? 8.101 -17.637 -4.029 1.00 86.69 79 SER A O 1
ATOM 571 N N . ASP A 1 80 ? 7.473 -17.921 -1.896 1.00 85.75 80 ASP A N 1
ATOM 572 C CA . ASP A 1 80 ? 7.389 -16.485 -1.581 1.00 85.75 80 ASP A CA 1
ATOM 573 C C . ASP A 1 80 ? 8.639 -15.715 -2.018 1.00 85.75 80 ASP A C 1
ATOM 575 O O . ASP A 1 80 ? 8.567 -14.645 -2.622 1.00 85.75 80 ASP A O 1
ATOM 579 N N . SER A 1 81 ? 9.815 -16.295 -1.765 1.00 83.69 81 SER A N 1
ATOM 580 C CA . SER A 1 81 ? 11.092 -15.696 -2.154 1.00 83.69 81 SER A CA 1
ATOM 581 C C . SER A 1 81 ? 11.268 -15.596 -3.672 1.00 83.69 81 SER A C 1
ATOM 583 O O . SER A 1 81 ? 11.780 -14.585 -4.157 1.00 83.69 81 SER A O 1
ATOM 585 N N . ALA A 1 82 ? 10.839 -16.613 -4.427 1.00 85.69 82 ALA A N 1
ATOM 5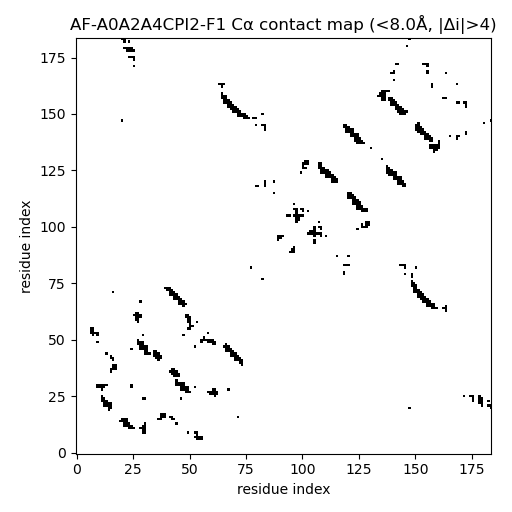86 C CA . ALA A 1 82 ? 10.868 -16.588 -5.883 1.00 85.69 82 ALA A CA 1
ATOM 587 C C . ALA A 1 82 ? 9.881 -15.544 -6.416 1.00 85.69 82 ALA A C 1
ATOM 589 O O . ALA A 1 82 ? 10.252 -14.737 -7.260 1.00 85.69 82 ALA A O 1
ATOM 590 N N . ARG A 1 83 ? 8.678 -15.478 -5.839 1.00 88.00 83 ARG A N 1
ATOM 591 C CA . ARG A 1 83 ? 7.649 -14.479 -6.151 1.00 88.00 83 ARG A CA 1
ATOM 592 C C . ARG A 1 83 ? 8.162 -13.048 -6.009 1.00 88.00 83 ARG A C 1
ATOM 594 O O . ARG A 1 83 ? 8.048 -12.249 -6.937 1.00 88.00 83 ARG A O 1
ATOM 601 N N . ILE A 1 84 ? 8.796 -12.739 -4.876 1.00 85.38 84 ILE A N 1
ATOM 602 C CA . ILE A 1 84 ? 9.349 -11.404 -4.610 1.00 85.38 84 ILE A CA 1
ATOM 603 C C . ILE A 1 84 ? 10.511 -11.066 -5.549 1.00 85.38 84 ILE A C 1
ATOM 605 O O . ILE A 1 84 ? 10.629 -9.925 -5.990 1.00 85.38 84 ILE A O 1
ATOM 609 N N . LYS A 1 85 ? 11.360 -12.038 -5.898 1.00 85.62 85 LYS A N 1
ATOM 610 C CA . LYS A 1 85 ? 12.427 -11.818 -6.886 1.00 85.62 85 LYS A CA 1
ATOM 611 C C . LYS A 1 85 ? 11.859 -11.544 -8.277 1.00 85.62 85 LYS A C 1
ATOM 613 O O . LYS A 1 85 ? 12.281 -10.589 -8.919 1.00 85.62 85 LYS A O 1
ATOM 618 N N . THR A 1 86 ? 10.884 -12.340 -8.711 1.00 86.25 86 THR A N 1
ATOM 619 C CA . THR A 1 8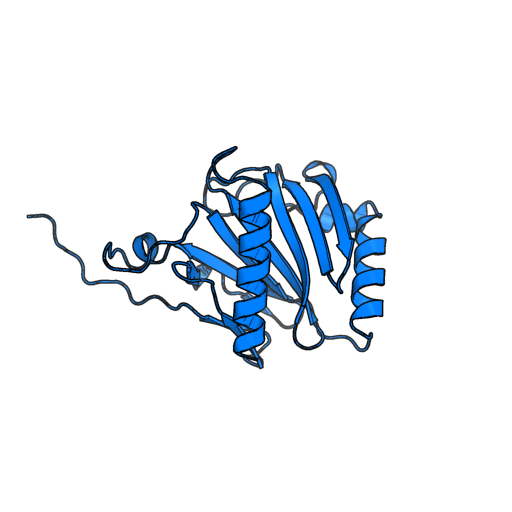6 ? 10.221 -12.176 -10.009 1.00 86.25 86 THR A CA 1
ATOM 620 C C . THR A 1 86 ? 9.540 -10.817 -10.115 1.00 86.25 86 THR A C 1
ATOM 622 O O . THR A 1 86 ? 9.724 -10.125 -11.112 1.00 86.25 86 THR A O 1
ATOM 625 N N . ILE A 1 87 ? 8.802 -10.390 -9.083 1.00 85.75 87 ILE A N 1
ATOM 626 C CA . ILE A 1 87 ? 8.106 -9.099 -9.127 1.00 85.75 87 ILE A CA 1
ATOM 627 C C . ILE A 1 87 ? 9.077 -7.913 -9.055 1.00 85.75 87 ILE A C 1
ATOM 629 O O . ILE A 1 87 ? 8.868 -6.914 -9.736 1.00 85.75 87 ILE A O 1
ATOM 633 N N . ALA A 1 88 ? 10.168 -8.029 -8.288 1.00 85.62 88 ALA A N 1
ATOM 634 C CA . ALA A 1 88 ? 11.211 -7.009 -8.264 1.00 85.62 88 ALA A CA 1
ATOM 635 C C . ALA A 1 88 ? 11.838 -6.830 -9.655 1.00 85.62 88 ALA A C 1
ATOM 637 O O . ALA A 1 88 ? 11.880 -5.707 -10.149 1.00 85.62 88 ALA A O 1
ATOM 638 N N . ALA A 1 89 ? 12.213 -7.930 -10.317 1.00 86.00 89 ALA A N 1
ATOM 639 C CA . ALA A 1 89 ? 12.732 -7.900 -11.685 1.00 86.00 89 ALA A CA 1
ATOM 640 C C . ALA A 1 89 ? 11.696 -7.366 -12.692 1.00 86.00 89 ALA A C 1
ATOM 642 O O . ALA A 1 89 ? 12.039 -6.634 -13.617 1.00 86.00 89 ALA A O 1
ATOM 643 N N . PHE A 1 90 ? 10.409 -7.675 -12.508 1.00 85.94 90 PHE A N 1
ATOM 644 C CA . PHE A 1 90 ? 9.348 -7.148 -13.366 1.00 85.94 90 PHE A CA 1
ATOM 645 C C . PHE A 1 90 ? 9.258 -5.618 -13.298 1.00 85.94 90 PHE A C 1
ATOM 647 O O . PHE A 1 90 ? 9.165 -4.975 -14.344 1.00 85.94 90 PHE A O 1
ATOM 654 N N . PHE A 1 91 ? 9.362 -5.014 -12.110 1.00 85.50 91 PHE A N 1
ATOM 655 C CA . PHE A 1 91 ? 9.351 -3.552 -11.953 1.00 85.50 91 PHE A CA 1
ATOM 656 C C . PHE A 1 91 ? 10.591 -2.844 -12.521 1.00 85.50 91 PHE A C 1
ATOM 658 O O . PHE A 1 91 ? 10.581 -1.621 -12.663 1.00 85.50 91 PHE A O 1
ATOM 665 N N . GLU A 1 92 ? 11.636 -3.579 -12.902 1.00 82.31 92 GLU A N 1
ATOM 666 C CA . GLU A 1 92 ? 12.773 -3.031 -13.652 1.00 82.31 92 GLU A CA 1
ATOM 667 C C . GLU A 1 92 ? 12.462 -2.86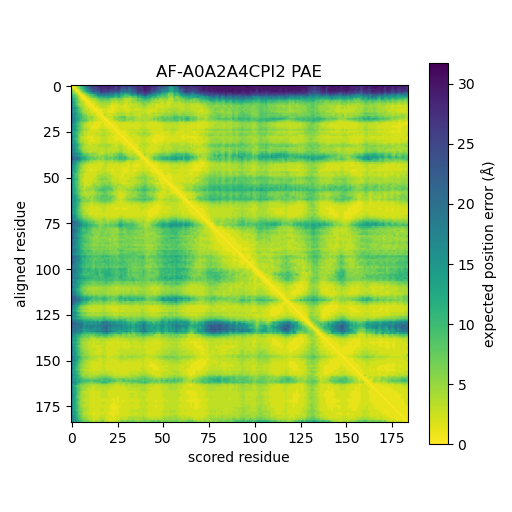2 -15.151 1.00 82.31 92 GLU A C 1
ATOM 669 O O . GLU A 1 92 ? 13.169 -2.136 -15.853 1.00 82.31 92 GLU A O 1
ATOM 674 N N . THR A 1 93 ? 11.373 -3.457 -15.647 1.00 84.12 93 THR A N 1
ATOM 675 C CA . THR A 1 93 ? 10.908 -3.305 -17.036 1.00 84.12 93 THR A CA 1
ATOM 676 C C . THR A 1 93 ? 9.985 -2.094 -17.204 1.00 84.12 93 THR A C 1
ATOM 678 O O . THR A 1 93 ? 9.333 -1.664 -16.252 1.00 84.12 93 THR A O 1
ATOM 681 N N . ASP A 1 94 ? 9.871 -1.557 -18.424 1.00 78.62 94 ASP A N 1
ATOM 682 C CA . ASP A 1 94 ? 8.932 -0.460 -18.716 1.00 78.62 94 ASP A CA 1
ATOM 683 C C . ASP A 1 94 ? 7.478 -0.853 -18.455 1.00 78.62 94 ASP A C 1
ATOM 685 O O . ASP A 1 94 ? 6.724 -0.072 -17.877 1.00 78.62 94 ASP A O 1
ATOM 689 N N . ILE A 1 95 ? 7.110 -2.082 -18.832 1.00 81.62 95 ILE A N 1
ATOM 690 C CA . ILE A 1 95 ? 5.768 -2.636 -18.628 1.00 81.62 95 ILE A CA 1
ATOM 691 C C . ILE A 1 95 ? 5.475 -2.744 -17.133 1.00 81.62 95 ILE A C 1
ATOM 693 O O . ILE A 1 95 ? 4.429 -2.291 -16.676 1.00 81.62 95 ILE A O 1
ATOM 697 N N . GLY A 1 96 ? 6.404 -3.300 -16.353 1.00 81.81 96 GLY A N 1
ATOM 698 C CA . GLY A 1 96 ? 6.223 -3.422 -14.912 1.00 81.81 96 GLY A CA 1
ATOM 699 C C . GLY A 1 96 ? 6.138 -2.069 -14.223 1.00 81.81 96 GLY A C 1
ATOM 700 O O . GLY A 1 96 ? 5.248 -1.874 -13.395 1.00 81.81 96 GLY A O 1
ATOM 701 N N . ARG A 1 97 ? 6.968 -1.094 -14.612 1.00 81.44 97 ARG A N 1
ATOM 702 C CA . ARG A 1 97 ? 6.819 0.284 -14.124 1.00 81.44 97 ARG A CA 1
ATOM 703 C C . ARG A 1 97 ? 5.446 0.856 -14.444 1.00 81.44 97 ARG A C 1
ATOM 705 O O . ARG A 1 97 ? 4.838 1.432 -13.551 1.00 81.44 97 ARG A O 1
ATOM 712 N N . ALA A 1 98 ? 4.927 0.639 -15.652 1.00 81.00 98 ALA A N 1
ATOM 713 C CA . ALA A 1 98 ? 3.591 1.092 -16.040 1.00 81.00 98 ALA A CA 1
ATOM 714 C C . ALA A 1 98 ? 2.509 0.602 -15.064 1.00 81.00 98 ALA A C 1
ATOM 716 O O . ALA A 1 98 ? 1.613 1.359 -14.705 1.00 81.00 98 ALA A O 1
ATOM 717 N N . THR A 1 99 ? 2.629 -0.637 -14.566 1.00 83.00 99 THR A N 1
ATOM 718 C CA . THR A 1 99 ? 1.678 -1.206 -13.590 1.00 83.00 99 THR A CA 1
ATOM 719 C C . THR A 1 99 ? 1.725 -0.550 -12.206 1.00 83.00 99 THR A C 1
ATOM 721 O O . THR A 1 99 ? 0.803 -0.727 -11.410 1.00 83.00 99 THR A O 1
ATOM 724 N N . LEU A 1 100 ? 2.777 0.217 -11.889 1.00 82.88 100 LEU A N 1
ATOM 725 C CA . LEU A 1 100 ? 2.839 0.998 -10.653 1.00 82.88 100 LEU A CA 1
ATOM 726 C C . LEU A 1 100 ? 1.939 2.238 -10.717 1.00 82.88 100 LEU A C 1
ATOM 728 O O . LEU A 1 100 ? 1.439 2.657 -9.665 1.00 82.88 100 LEU A O 1
ATOM 732 N N . ALA A 1 101 ? 1.724 2.787 -11.917 1.00 82.69 101 ALA A N 1
ATOM 733 C CA . ALA A 1 101 ? 0.818 3.901 -12.168 1.00 82.69 101 ALA A CA 1
ATOM 734 C C . ALA A 1 101 ? -0.638 3.444 -12.065 1.00 82.69 101 ALA A C 1
ATOM 736 O O . ALA A 1 101 ? -1.009 2.409 -12.621 1.00 82.69 101 ALA A O 1
ATOM 737 N N . ARG A 1 102 ? -1.509 4.249 -11.446 1.00 78.44 102 ARG A N 1
ATOM 738 C CA . ARG A 1 102 ? -2.957 3.975 -11.482 1.00 78.44 102 ARG A CA 1
ATOM 739 C C . ARG A 1 102 ? -3.529 4.016 -12.900 1.00 78.44 102 ARG A C 1
ATOM 741 O O . ARG A 1 102 ? -4.474 3.289 -13.186 1.00 78.44 102 ARG A O 1
ATOM 748 N N . SER A 1 103 ? -2.965 4.839 -13.783 1.00 77.56 103 SER A N 1
ATOM 749 C CA . SER A 1 103 ? -3.356 4.919 -15.195 1.00 77.56 103 SER A CA 1
ATOM 750 C C . SER A 1 103 ? -2.873 3.738 -16.042 1.00 77.56 103 SER A C 1
ATOM 752 O O . SER A 1 103 ? -3.328 3.586 -17.174 1.00 77.56 103 SER A O 1
ATOM 754 N N . GLY A 1 104 ? -1.938 2.927 -15.533 1.00 78.12 104 GLY A N 1
ATOM 755 C CA . GLY A 1 104 ? -1.252 1.901 -16.316 1.00 78.12 104 GLY A CA 1
ATOM 756 C C . GLY A 1 104 ? -0.238 2.455 -17.322 1.00 78.12 104 GLY A C 1
ATOM 757 O O . GLY A 1 104 ? 0.204 1.709 -18.193 1.00 78.12 104 GLY A O 1
ATOM 758 N N . ARG A 1 105 ? 0.114 3.747 -17.243 1.00 78.69 105 ARG A N 1
ATOM 759 C CA . ARG A 1 105 ? 1.051 4.410 -18.159 1.00 78.69 105 ARG A CA 1
ATOM 760 C C . ARG A 1 105 ? 2.363 4.747 -17.463 1.00 78.69 105 ARG A C 1
ATOM 762 O O . ARG A 1 105 ? 2.366 5.379 -16.408 1.00 78.69 105 ARG A O 1
ATOM 769 N N . THR A 1 106 ? 3.484 4.362 -18.066 1.00 82.00 106 THR A N 1
ATOM 770 C CA . THR A 1 106 ? 4.820 4.566 -17.487 1.00 82.00 106 THR A CA 1
ATOM 771 C C . THR A 1 106 ? 5.165 6.049 -17.340 1.00 82.00 106 THR A C 1
ATOM 773 O O . THR A 1 106 ? 5.816 6.430 -16.376 1.00 82.00 106 THR A O 1
ATOM 776 N N . GLU A 1 107 ? 4.690 6.909 -18.241 1.00 84.62 107 GLU A N 1
ATOM 777 C CA . GLU A 1 107 ? 4.900 8.360 -18.187 1.00 84.62 107 GLU A CA 1
ATOM 778 C C . GLU A 1 107 ? 4.241 9.041 -16.972 1.00 84.62 107 GLU A C 1
ATOM 780 O O . GLU A 1 107 ? 4.694 10.098 -16.515 1.00 84.62 107 GLU A O 1
ATOM 785 N N . ASP A 1 108 ? 3.209 8.422 -16.399 1.00 86.19 108 ASP A N 1
ATOM 786 C CA . ASP A 1 108 ? 2.494 8.961 -15.244 1.00 86.19 108 ASP A CA 1
ATOM 787 C C . ASP A 1 108 ? 3.160 8.582 -13.916 1.00 86.19 108 ASP A C 1
ATOM 789 O O . ASP A 1 108 ? 2.731 9.071 -12.871 1.00 86.19 108 ASP A O 1
ATOM 793 N N . VAL A 1 109 ? 4.217 7.760 -13.928 1.00 88.75 109 VAL A N 1
ATOM 794 C CA . VAL A 1 109 ? 4.832 7.242 -12.705 1.00 88.75 109 VAL A CA 1
ATOM 795 C C . VAL A 1 109 ? 6.348 7.405 -12.662 1.00 88.75 109 VAL A C 1
ATOM 797 O O . VAL A 1 109 ? 7.064 6.997 -13.570 1.00 88.75 109 VAL A O 1
ATOM 800 N N . ASP A 1 110 ? 6.854 7.939 -11.548 1.00 89.75 110 ASP A N 1
ATOM 801 C CA . ASP A 1 110 ? 8.279 7.887 -11.218 1.00 89.75 110 ASP A CA 1
ATOM 802 C C . ASP A 1 110 ? 8.506 6.918 -10.059 1.00 89.75 110 ASP A C 1
ATOM 804 O O . ASP A 1 110 ? 7.921 7.066 -8.981 1.00 89.75 110 ASP A O 1
ATOM 808 N N . LEU A 1 111 ? 9.428 5.974 -10.235 1.00 89.56 111 LEU A N 1
ATOM 809 C CA . LEU A 1 111 ? 9.986 5.218 -9.121 1.00 89.56 111 LEU A CA 1
ATOM 810 C C . LEU A 1 111 ? 11.118 6.040 -8.490 1.00 89.56 111 LEU A C 1
ATOM 812 O O . LEU A 1 111 ? 12.224 6.092 -9.021 1.00 89.56 111 LEU A O 1
ATOM 816 N N . ILE A 1 112 ? 10.829 6.706 -7.370 1.00 93.25 112 ILE A N 1
ATOM 817 C CA . ILE A 1 112 ? 11.796 7.553 -6.653 1.00 93.25 112 ILE A CA 1
ATOM 818 C C . ILE A 1 112 ? 12.801 6.686 -5.895 1.00 93.25 112 ILE A C 1
ATOM 820 O O . ILE A 1 112 ? 13.986 7.002 -5.838 1.00 93.25 112 ILE A O 1
ATOM 824 N N . GLU A 1 113 ? 12.318 5.615 -5.269 1.00 91.88 113 GLU A N 1
ATOM 825 C CA . GLU A 1 113 ? 13.139 4.771 -4.410 1.00 91.88 113 GLU A CA 1
ATOM 826 C C . GLU A 1 113 ? 12.615 3.338 -4.392 1.00 91.88 113 GLU A C 1
ATOM 828 O O . GLU A 1 113 ? 11.407 3.119 -4.317 1.00 91.88 113 GLU A O 1
ATOM 833 N N . ALA A 1 114 ? 13.521 2.362 -4.398 1.00 90.69 114 ALA A N 1
ATOM 834 C CA . ALA A 1 114 ? 13.197 0.952 -4.229 1.00 90.69 114 ALA A CA 1
ATOM 835 C C . ALA A 1 114 ? 14.120 0.317 -3.186 1.00 90.69 114 ALA A C 1
ATOM 837 O O . ALA A 1 114 ? 15.340 0.472 -3.235 1.00 90.69 114 ALA A O 1
ATOM 838 N N . ARG A 1 115 ? 13.538 -0.411 -2.230 1.00 89.62 115 ARG A N 1
ATOM 839 C CA . ARG A 1 115 ? 14.265 -1.161 -1.201 1.00 89.62 115 ARG A CA 1
ATOM 840 C C . ARG A 1 115 ? 13.742 -2.586 -1.124 1.00 89.62 115 ARG A C 1
ATOM 842 O O . ARG A 1 115 ? 12.625 -2.815 -0.662 1.00 89.62 115 ARG A O 1
ATOM 849 N N . SER A 1 116 ? 14.563 -3.547 -1.520 1.00 86.12 116 SER A N 1
ATOM 850 C CA . SER A 1 116 ? 14.292 -4.974 -1.337 1.00 86.12 116 SER A CA 1
ATOM 851 C C . SER A 1 116 ? 14.891 -5.486 -0.025 1.00 86.12 116 SER A C 1
ATOM 853 O O . SER A 1 116 ? 16.037 -5.172 0.297 1.00 86.12 116 SER A O 1
ATOM 855 N N . GLY A 1 117 ? 14.162 -6.324 0.709 1.00 82.50 117 GLY A N 1
ATOM 856 C CA . GLY A 1 117 ? 14.692 -7.034 1.876 1.00 82.50 117 GLY A CA 1
ATOM 857 C C . GLY A 1 117 ? 13.592 -7.650 2.734 1.00 82.50 117 GLY A C 1
ATOM 858 O O . GLY A 1 117 ? 12.461 -7.183 2.707 1.00 82.50 117 GLY A O 1
ATOM 859 N N . GLN A 1 118 ? 13.911 -8.693 3.510 1.00 81.62 118 GLN A N 1
ATOM 860 C CA . GLN A 1 118 ? 12.963 -9.346 4.436 1.00 81.62 118 GLN A CA 1
ATOM 861 C C . GLN A 1 118 ? 11.664 -9.852 3.765 1.00 81.62 118 GLN A C 1
ATOM 863 O O . GLN A 1 118 ? 10.581 -9.721 4.330 1.00 81.62 118 GLN A O 1
ATOM 868 N N . GLY A 1 119 ? 11.748 -10.389 2.541 1.00 84.31 119 GLY A N 1
ATOM 869 C CA . GLY A 1 119 ? 10.572 -10.917 1.826 1.00 84.31 119 GLY A CA 1
ATOM 870 C C . GLY A 1 119 ? 9.566 -9.843 1.390 1.00 84.31 119 GLY A C 1
ATOM 871 O O . GLY A 1 119 ? 8.379 -10.118 1.217 1.00 84.31 119 GLY A O 1
ATOM 872 N N . ARG A 1 120 ? 10.027 -8.598 1.247 1.00 91.12 120 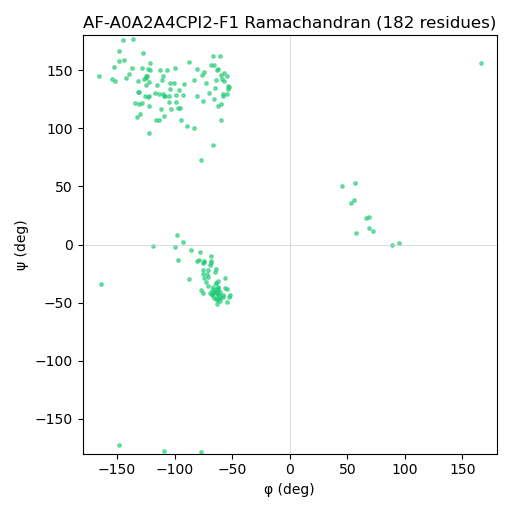ARG A N 1
ATOM 873 C CA . ARG A 1 120 ? 9.224 -7.470 0.778 1.00 91.12 120 ARG A CA 1
ATOM 874 C C . ARG A 1 120 ? 10.046 -6.525 -0.089 1.00 91.12 120 ARG A C 1
ATOM 876 O O . ARG A 1 120 ? 11.275 -6.470 0.003 1.00 91.12 120 ARG A O 1
ATOM 883 N N . LEU A 1 121 ? 9.336 -5.756 -0.896 1.00 92.25 121 LEU A N 1
ATOM 884 C CA . LEU A 1 121 ? 9.857 -4.661 -1.695 1.00 92.25 121 LEU A CA 1
ATOM 885 C C . LEU A 1 121 ? 9.101 -3.391 -1.305 1.00 92.25 121 LEU A C 1
ATOM 887 O O . LEU A 1 121 ? 7.880 -3.330 -1.414 1.00 92.25 121 LEU A O 1
ATOM 891 N N . LEU A 1 122 ? 9.821 -2.394 -0.806 1.00 94.31 122 LEU A N 1
ATOM 892 C CA . LEU A 1 122 ? 9.282 -1.073 -0.509 1.00 94.31 122 LEU A CA 1
ATOM 893 C C . LEU A 1 122 ? 9.613 -0.133 -1.659 1.00 94.31 122 LEU A C 1
ATOM 895 O O . LEU A 1 122 ? 10.772 -0.028 -2.054 1.00 94.31 122 LEU A O 1
ATOM 899 N N . LEU A 1 123 ? 8.602 0.557 -2.161 1.00 93.81 123 LEU A N 1
ATOM 900 C CA . LEU A 1 123 ? 8.687 1.456 -3.298 1.00 93.81 123 LEU A CA 1
ATOM 901 C C . LEU A 1 123 ? 8.192 2.833 -2.869 1.00 93.81 123 LEU A C 1
ATOM 903 O O . LEU A 1 123 ? 7.079 2.951 -2.357 1.00 93.81 123 LEU A O 1
ATOM 907 N N . LYS A 1 124 ? 8.994 3.868 -3.098 1.00 95.19 124 LYS A N 1
ATOM 908 C CA . LYS A 1 124 ? 8.542 5.257 -3.066 1.00 95.19 124 LYS A CA 1
ATOM 909 C C . LYS A 1 124 ? 8.218 5.667 -4.489 1.00 95.19 124 LYS A C 1
ATOM 911 O O . LYS A 1 124 ? 9.094 5.654 -5.354 1.00 95.19 124 LYS A O 1
ATOM 916 N N . ILE A 1 125 ? 6.962 6.006 -4.727 1.00 93.19 125 ILE A N 1
ATOM 917 C CA . ILE A 1 125 ? 6.420 6.226 -6.063 1.00 93.19 125 ILE A CA 1
ATOM 918 C C . ILE A 1 125 ? 5.858 7.642 -6.124 1.00 93.19 125 ILE A C 1
ATOM 920 O O . ILE A 1 125 ? 5.239 8.094 -5.163 1.00 93.19 125 ILE A O 1
ATOM 924 N N . ARG A 1 126 ? 6.071 8.335 -7.244 1.00 92.06 126 ARG A N 1
ATOM 925 C CA . ARG A 1 126 ? 5.277 9.503 -7.632 1.00 92.06 126 ARG A CA 1
ATOM 926 C C . ARG A 1 126 ? 4.301 9.086 -8.719 1.00 92.06 126 ARG A C 1
ATOM 928 O O . ARG A 1 126 ? 4.755 8.728 -9.795 1.00 92.06 126 ARG A O 1
ATOM 935 N N . ASP A 1 127 ? 3.005 9.159 -8.461 1.00 89.88 127 ASP A N 1
ATOM 936 C CA . ASP A 1 127 ? 1.951 8.887 -9.437 1.00 89.88 127 ASP A CA 1
ATOM 937 C C . ASP A 1 127 ? 1.197 10.180 -9.777 1.00 89.88 127 ASP A C 1
ATOM 939 O O . ASP A 1 127 ? 0.553 10.792 -8.922 1.00 89.88 127 ASP A O 1
ATOM 943 N N . ARG A 1 128 ? 1.282 10.593 -11.041 1.00 88.00 128 ARG A N 1
ATOM 944 C CA . ARG A 1 128 ? 0.597 11.758 -11.620 1.00 88.00 128 ARG A CA 1
ATOM 945 C C . ARG A 1 128 ? -0.747 11.403 -12.256 1.00 88.00 128 ARG A C 1
ATOM 947 O O . ARG A 1 128 ? -1.402 12.281 -12.816 1.00 88.00 128 ARG A O 1
ATOM 954 N N . SER A 1 129 ? -1.166 10.140 -12.179 1.00 82.12 129 SER A N 1
ATOM 955 C CA . SER A 1 129 ? -2.491 9.713 -12.627 1.00 82.12 129 SER A CA 1
ATOM 956 C C . SER A 1 129 ? -3.584 10.497 -11.903 1.00 82.12 129 SER A C 1
ATOM 958 O O . SER A 1 129 ? -3.447 10.832 -10.722 1.00 82.12 129 SER A O 1
ATOM 960 N N . ALA A 1 130 ? -4.702 10.739 -12.592 1.00 71.62 130 ALA A N 1
ATOM 961 C CA . ALA A 1 130 ? -5.866 11.369 -11.981 1.00 71.62 130 ALA A CA 1
ATOM 962 C C . ALA A 1 130 ? -6.298 10.599 -10.711 1.00 71.62 130 ALA A C 1
ATOM 964 O O . ALA A 1 130 ? -6.368 9.365 -10.744 1.00 71.62 130 ALA A O 1
ATOM 965 N N . PRO A 1 131 ? -6.576 11.291 -9.589 1.00 65.88 131 PRO A N 1
ATOM 966 C CA . PRO A 1 131 ? -6.994 10.631 -8.359 1.00 65.88 131 PRO A CA 1
ATOM 967 C C . PRO A 1 131 ? -8.337 9.919 -8.549 1.00 65.88 131 PRO A C 1
ATOM 969 O O . PRO A 1 131 ? -9.239 10.434 -9.206 1.00 65.88 131 PRO A O 1
ATOM 972 N N . ALA A 1 132 ? -8.484 8.740 -7.941 1.00 58.00 132 ALA A N 1
ATOM 973 C CA . ALA A 1 132 ? -9.666 7.898 -8.136 1.00 58.00 132 ALA A CA 1
ATOM 974 C C . ALA A 1 132 ? -10.937 8.444 -7.455 1.00 58.00 132 ALA A C 1
ATOM 976 O O . ALA A 1 132 ? -12.042 8.109 -7.873 1.00 58.00 132 ALA A O 1
ATOM 977 N N . SER A 1 133 ? -10.809 9.245 -6.389 1.00 57.31 133 SER A N 1
ATOM 978 C CA . SER A 1 133 ? -11.975 9.801 -5.675 1.00 57.31 133 SER A CA 1
ATOM 979 C C . SER A 1 133 ? -11.659 10.973 -4.743 1.00 57.31 133 SER A C 1
ATOM 981 O O . SER A 1 133 ? -12.471 11.887 -4.616 1.00 57.31 133 SER A O 1
ATOM 983 N N . VAL A 1 134 ? -10.489 10.970 -4.106 1.00 65.44 134 VAL A N 1
ATOM 984 C CA . VAL A 1 134 ? -10.050 11.994 -3.151 1.00 65.44 134 VAL A CA 1
ATOM 985 C C . VAL A 1 134 ? -8.711 12.562 -3.591 1.00 65.44 134 VAL A C 1
ATOM 987 O O . VAL A 1 134 ? -7.885 11.848 -4.155 1.00 65.44 134 VAL A O 1
ATOM 990 N N . ALA A 1 135 ? -8.509 13.860 -3.360 1.00 68.25 135 ALA A N 1
ATOM 991 C CA . ALA A 1 135 ? -7.204 14.468 -3.565 1.00 68.25 135 ALA A CA 1
ATOM 992 C C . ALA A 1 135 ? -6.207 13.801 -2.608 1.00 68.25 135 ALA A C 1
ATOM 994 O O . ALA A 1 135 ? -6.392 13.814 -1.393 1.00 68.25 135 ALA A O 1
ATOM 995 N N . GLU A 1 136 ? -5.189 13.183 -3.188 1.00 79.06 136 GLU A N 1
ATOM 996 C CA . GLU A 1 136 ? -4.097 12.500 -2.506 1.00 79.06 136 GLU A CA 1
ATOM 997 C C . GLU A 1 136 ? -2.792 13.168 -2.940 1.00 79.06 136 GLU A C 1
ATOM 999 O O . GLU A 1 136 ? -2.708 13.760 -4.023 1.00 79.06 136 GLU A O 1
ATOM 1004 N N . ALA A 1 137 ? -1.760 13.047 -2.113 1.00 85.56 137 ALA A N 1
ATOM 1005 C CA . ALA A 1 137 ? -0.402 13.331 -2.534 1.00 85.56 137 ALA A CA 1
ATOM 1006 C C . ALA A 1 137 ? -0.028 12.427 -3.716 1.00 85.56 137 ALA A C 1
ATOM 1008 O O . ALA A 1 137 ? -0.369 11.243 -3.761 1.00 85.56 137 ALA A O 1
ATOM 1009 N N . GLN A 1 138 ? 0.719 12.985 -4.659 1.00 88.69 138 GLN A N 1
ATOM 1010 C CA . GLN A 1 138 ? 1.268 12.245 -5.786 1.00 88.69 138 GLN A CA 1
ATOM 1011 C C . GLN A 1 138 ? 2.388 11.318 -5.318 1.00 88.69 138 GLN A C 1
ATOM 1013 O O . GLN A 1 138 ? 2.620 10.288 -5.940 1.00 88.69 138 GLN A O 1
ATOM 1018 N N . VAL A 1 139 ? 3.089 11.667 -4.233 1.00 92.69 139 VAL A N 1
ATOM 1019 C CA . VAL A 1 139 ? 4.181 10.861 -3.677 1.00 92.69 139 VAL A CA 1
ATOM 1020 C C . VAL A 1 139 ? 3.702 10.013 -2.503 1.00 92.69 139 VAL A C 1
ATOM 1022 O O . VAL A 1 139 ? 3.242 10.538 -1.489 1.00 92.69 139 VAL A O 1
ATOM 1025 N N . PHE A 1 140 ? 3.884 8.698 -2.605 1.00 94.06 140 PHE A N 1
ATOM 1026 C CA . PHE A 1 140 ? 3.483 7.751 -1.567 1.00 94.06 140 PHE A CA 1
ATOM 1027 C C . PHE A 1 140 ? 4.395 6.521 -1.500 1.00 94.06 140 PHE A C 1
ATOM 1029 O O . PHE A 1 140 ? 5.191 6.253 -2.406 1.00 94.06 140 PHE A O 1
ATOM 1036 N N . TRP A 1 141 ? 4.268 5.756 -0.413 1.00 96.19 141 TRP A N 1
ATOM 1037 C CA . TRP A 1 141 ? 4.954 4.475 -0.248 1.00 96.19 141 TRP A CA 1
ATOM 1038 C C . TRP A 1 141 ? 4.038 3.286 -0.537 1.00 96.19 141 TRP A C 1
ATOM 1040 O O . TRP A 1 141 ? 2.885 3.233 -0.100 1.00 96.19 141 TRP A O 1
ATOM 1050 N N . ARG A 1 142 ? 4.595 2.289 -1.225 1.00 95.94 142 ARG A N 1
ATOM 1051 C CA . ARG A 1 142 ? 3.970 1.002 -1.524 1.00 95.94 142 ARG A CA 1
ATOM 1052 C C . ARG A 1 142 ? 4.855 -0.143 -1.042 1.00 95.94 142 ARG A C 1
ATOM 1054 O O . ARG A 1 142 ? 6.068 -0.112 -1.219 1.00 95.94 142 ARG A O 1
ATOM 1061 N N . MET A 1 143 ? 4.252 -1.157 -0.437 1.00 95.94 143 MET A N 1
ATOM 1062 C CA . MET A 1 143 ? 4.888 -2.420 -0.084 1.00 95.94 143 MET A CA 1
ATOM 1063 C C . MET A 1 143 ? 4.352 -3.522 -0.985 1.00 95.94 143 MET A C 1
ATOM 1065 O O . MET A 1 143 ? 3.146 -3.736 -1.047 1.00 95.94 143 MET A O 1
ATOM 1069 N N . ILE A 1 144 ? 5.256 -4.256 -1.618 1.00 94.19 144 ILE A N 1
ATOM 1070 C CA . ILE A 1 144 ? 4.961 -5.504 -2.311 1.00 94.19 144 ILE A CA 1
ATOM 1071 C C . ILE A 1 144 ? 5.472 -6.643 -1.437 1.00 94.19 144 ILE A C 1
ATOM 1073 O O . ILE A 1 144 ? 6.644 -6.664 -1.051 1.00 94.19 144 ILE A O 1
ATOM 1077 N N . THR A 1 145 ? 4.593 -7.564 -1.072 1.00 94.38 145 THR A N 1
ATOM 1078 C CA . THR A 1 145 ? 4.910 -8.717 -0.224 1.00 94.38 145 THR A CA 1
ATOM 1079 C C . THR A 1 145 ? 4.036 -9.910 -0.613 1.00 94.38 145 THR A C 1
ATOM 1081 O O . THR A 1 145 ? 3.342 -9.856 -1.626 1.00 94.38 145 THR A O 1
ATOM 1084 N N . VAL A 1 146 ? 4.092 -10.990 0.159 1.00 93.12 146 VAL A N 1
ATOM 1085 C CA . VAL A 1 146 ? 3.226 -12.158 -0.005 1.00 93.12 146 VAL A CA 1
ATOM 1086 C C . VAL A 1 146 ? 2.328 -12.295 1.224 1.00 93.12 146 VAL A C 1
ATOM 1088 O O . VAL A 1 146 ? 2.780 -12.080 2.356 1.00 93.12 146 VAL A O 1
ATOM 1091 N N . ILE A 1 147 ? 1.054 -12.602 0.982 1.00 93.00 147 ILE A N 1
ATOM 1092 C CA . ILE A 1 147 ? 0.029 -12.923 1.984 1.00 93.00 147 ILE A CA 1
ATOM 1093 C C . ILE A 1 147 ? -0.649 -14.201 1.501 1.00 93.00 147 ILE A C 1
ATOM 1095 O O . ILE A 1 147 ? -1.148 -14.203 0.378 1.00 93.00 147 ILE A O 1
ATOM 1099 N N . GLU A 1 148 ? -0.623 -15.268 2.304 1.00 90.62 148 GLU A N 1
ATOM 1100 C CA . GLU A 1 148 ? -1.242 -16.564 1.976 1.00 90.62 148 GLU A CA 1
ATOM 1101 C C . GLU A 1 148 ? -0.957 -17.040 0.540 1.00 90.62 148 GLU A C 1
ATOM 1103 O O . GLU A 1 148 ? -1.864 -17.331 -0.234 1.00 90.62 148 GLU A O 1
ATOM 1108 N N . GLY A 1 149 ? 0.318 -17.030 0.128 1.00 89.19 149 GLY A N 1
ATOM 1109 C CA . GLY A 1 149 ? 0.703 -17.488 -1.211 1.00 89.19 149 GLY A CA 1
ATOM 1110 C C . GLY A 1 149 ? 0.182 -16.612 -2.358 1.00 89.19 149 GLY A C 1
ATOM 1111 O O . GLY A 1 149 ? 0.069 -17.087 -3.484 1.00 89.19 149 GLY A O 1
ATOM 1112 N N . ARG A 1 150 ? -0.137 -15.335 -2.115 1.00 91.44 150 ARG A N 1
ATOM 1113 C CA . ARG A 1 150 ? -0.543 -14.361 -3.143 1.00 91.44 150 ARG A CA 1
ATOM 1114 C C . ARG A 1 150 ? 0.312 -13.106 -3.071 1.00 91.44 150 ARG A C 1
ATOM 1116 O O . ARG A 1 150 ? 0.649 -12.636 -1.983 1.00 91.44 150 ARG A O 1
ATOM 1123 N N . ILE A 1 151 ? 0.644 -12.521 -4.224 1.00 91.94 151 ILE A N 1
ATOM 1124 C CA . ILE A 1 151 ? 1.315 -11.213 -4.253 1.00 91.94 151 ILE A CA 1
ATOM 1125 C C . ILE A 1 151 ? 0.348 -10.160 -3.709 1.00 91.94 151 ILE A C 1
ATOM 1127 O O . ILE A 1 151 ? -0.756 -9.990 -4.222 1.00 91.94 151 ILE A O 1
ATOM 1131 N N . ALA A 1 152 ? 0.792 -9.427 -2.695 1.00 93.62 152 ALA A N 1
ATOM 1132 C CA . ALA A 1 152 ? 0.063 -8.338 -2.074 1.00 93.62 152 ALA A CA 1
ATOM 1133 C C . ALA A 1 152 ? 0.772 -7.009 -2.333 1.00 93.62 152 ALA A C 1
ATOM 1135 O O . ALA A 1 152 ? 1.966 -6.871 -2.067 1.00 93.62 152 ALA A O 1
ATOM 1136 N N . SER A 1 153 ? 0.021 -6.019 -2.805 1.00 94.19 153 SER A N 1
ATOM 1137 C CA . SER A 1 153 ? 0.462 -4.636 -2.968 1.00 94.19 153 SER A CA 1
ATOM 1138 C C . SER A 1 153 ? -0.307 -3.741 -2.004 1.00 94.19 153 SER A C 1
ATOM 1140 O O . SER A 1 153 ? -1.490 -3.481 -2.212 1.00 94.19 153 SER A O 1
ATOM 1142 N N . LEU A 1 154 ? 0.360 -3.267 -0.954 1.00 96.06 154 LEU A N 1
ATOM 1143 C CA . LEU A 1 154 ? -0.196 -2.370 0.056 1.00 96.06 154 LEU A CA 1
ATOM 1144 C C . LEU A 1 154 ? 0.320 -0.952 -0.184 1.00 96.06 154 LEU A C 1
ATOM 1146 O O . LEU A 1 154 ? 1.522 -0.780 -0.364 1.00 96.06 154 LEU A O 1
ATOM 1150 N N . SER A 1 155 ? -0.534 0.070 -0.155 1.00 95.38 155 SER A N 1
ATOM 1151 C CA . SER A 1 155 ? -0.093 1.472 -0.291 1.00 95.38 155 SER A CA 1
ATOM 1152 C C . SER A 1 155 ? -0.553 2.323 0.888 1.00 95.38 155 SER A C 1
ATOM 1154 O O . SER A 1 155 ? -1.650 2.122 1.405 1.00 95.38 155 SER A O 1
ATOM 1156 N N . VAL A 1 156 ? 0.279 3.288 1.285 1.00 95.69 156 VAL A N 1
ATOM 1157 C CA . VAL A 1 156 ? -0.054 4.355 2.241 1.00 95.69 156 VAL A CA 1
ATOM 1158 C C . VAL A 1 156 ? 0.031 5.676 1.495 1.00 95.69 156 VAL A C 1
ATOM 1160 O O . VAL A 1 156 ? 1.130 6.119 1.182 1.00 95.69 156 VAL A O 1
ATOM 1163 N N . MET A 1 157 ? -1.114 6.290 1.207 1.00 92.94 157 MET A N 1
ATOM 1164 C CA . MET A 1 157 ? -1.234 7.478 0.357 1.00 92.94 157 MET A CA 1
ATOM 1165 C C . MET A 1 157 ? -1.591 8.694 1.220 1.00 92.94 157 MET A C 1
ATOM 1167 O O . MET A 1 157 ? -2.695 8.737 1.763 1.00 92.94 157 MET A O 1
ATOM 1171 N N . PRO A 1 158 ? -0.689 9.672 1.415 1.00 93.69 158 PRO A N 1
ATOM 1172 C CA . PRO A 1 158 ? -1.017 10.894 2.147 1.00 93.69 158 PRO A CA 1
ATOM 1173 C C . PRO A 1 158 ? -2.159 11.671 1.489 1.00 93.69 158 PRO A C 1
ATOM 1175 O O . PRO A 1 158 ? -2.262 11.706 0.268 1.00 93.69 158 PRO A O 1
ATOM 1178 N N . LEU A 1 159 ? -2.999 12.328 2.289 1.00 90.38 159 LEU A N 1
ATOM 1179 C CA . LEU A 1 159 ? -4.087 13.171 1.776 1.00 90.38 159 LEU A CA 1
ATOM 1180 C C . LEU A 1 159 ? -3.590 14.519 1.228 1.00 90.38 159 LEU A C 1
ATOM 1182 O O . LEU A 1 159 ? -4.268 15.145 0.421 1.00 90.38 159 LEU A O 1
ATOM 1186 N N . ALA A 1 160 ? -2.406 14.973 1.645 1.00 87.75 160 ALA A N 1
ATOM 1187 C CA . ALA A 1 160 ? -1.741 16.117 1.034 1.00 87.75 160 ALA A CA 1
ATOM 1188 C C . ALA A 1 160 ? -0.215 15.982 1.082 1.00 87.75 160 ALA A C 1
ATOM 1190 O O . ALA A 1 160 ? 0.347 15.273 1.925 1.00 87.75 160 ALA A O 1
ATOM 1191 N N . GLU A 1 161 ? 0.453 16.698 0.178 1.00 84.00 161 GLU A N 1
ATOM 1192 C CA . GLU A 1 161 ? 1.911 16.714 0.071 1.00 84.00 161 GLU A CA 1
ATOM 1193 C C . GLU A 1 161 ? 2.572 17.138 1.386 1.00 84.00 161 GLU A C 1
ATOM 1195 O O . GLU A 1 161 ? 2.107 18.046 2.077 1.00 84.00 161 GLU A O 1
ATOM 1200 N N . ASN A 1 162 ? 3.681 16.480 1.724 1.00 81.50 162 ASN A N 1
ATOM 1201 C CA . ASN A 1 162 ? 4.500 16.760 2.910 1.00 81.50 162 ASN A CA 1
ATOM 1202 C C . ASN A 1 162 ? 3.776 16.672 4.273 1.00 81.50 162 ASN A C 1
ATOM 1204 O O . ASN A 1 162 ? 4.368 17.028 5.290 1.00 81.50 162 ASN A O 1
ATOM 1208 N N . GLN A 1 163 ? 2.537 16.163 4.342 1.00 87.75 163 GLN A N 1
ATOM 1209 C CA . GLN A 1 163 ? 1.831 15.979 5.621 1.00 87.75 163 GLN A CA 1
ATOM 1210 C C . GLN A 1 163 ? 2.336 14.783 6.432 1.00 87.75 163 GLN A C 1
ATOM 1212 O O . GLN A 1 163 ? 2.167 14.746 7.650 1.00 87.75 163 GLN A O 1
ATOM 1217 N N . VAL A 1 164 ? 2.916 13.782 5.767 1.00 93.81 164 VAL A N 1
ATOM 1218 C CA . VAL A 1 164 ? 3.317 12.520 6.398 1.00 93.81 164 VAL A CA 1
ATOM 1219 C C . VAL A 1 164 ? 4.720 12.148 5.943 1.00 93.81 164 VAL A C 1
ATOM 1221 O O . VAL A 1 164 ? 4.971 11.975 4.751 1.00 93.81 164 VAL A O 1
ATOM 1224 N N . SER A 1 165 ? 5.637 12.005 6.900 1.00 95.25 165 SER A N 1
ATOM 1225 C CA . SER A 1 165 ? 7.038 11.680 6.621 1.00 95.25 165 SER A CA 1
ATOM 1226 C C . SER A 1 165 ? 7.207 10.278 6.025 1.00 95.25 165 SER A C 1
ATOM 1228 O O . SER A 1 165 ? 6.428 9.366 6.309 1.00 95.25 165 SER A O 1
ATOM 1230 N N . ASP A 1 166 ? 8.284 10.069 5.263 1.00 95.50 166 ASP A N 1
ATOM 1231 C CA . ASP A 1 166 ? 8.633 8.752 4.707 1.00 95.50 166 ASP A CA 1
ATOM 1232 C C . ASP A 1 166 ? 8.782 7.672 5.787 1.00 95.50 166 ASP A C 1
ATOM 1234 O O . ASP A 1 166 ? 8.443 6.509 5.574 1.00 95.50 166 ASP A O 1
ATOM 1238 N N . ALA A 1 167 ? 9.329 8.028 6.953 1.00 95.62 167 ALA A N 1
ATOM 1239 C CA . ALA A 1 167 ? 9.425 7.112 8.087 1.00 95.62 167 ALA A CA 1
ATOM 1240 C C . ALA A 1 167 ? 8.033 6.680 8.557 1.00 95.62 167 ALA A C 1
ATOM 1242 O O . ALA A 1 167 ? 7.774 5.483 8.667 1.00 95.62 167 ALA A O 1
ATOM 1243 N N . ARG A 1 168 ? 7.111 7.637 8.712 1.00 96.44 168 ARG A N 1
ATOM 1244 C CA . ARG A 1 168 ? 5.761 7.347 9.189 1.00 96.44 168 ARG A CA 1
ATOM 1245 C C . ARG A 1 168 ? 4.947 6.519 8.197 1.00 96.44 168 ARG A C 1
ATOM 1247 O O . ARG A 1 168 ? 4.236 5.609 8.612 1.00 96.44 168 ARG A O 1
ATOM 1254 N N . GLN A 1 169 ? 5.069 6.791 6.897 1.00 95.81 169 GLN A N 1
ATOM 1255 C CA . GLN A 1 169 ? 4.402 5.988 5.865 1.00 95.81 169 GLN A CA 1
ATOM 1256 C C . GLN A 1 169 ? 4.900 4.534 5.872 1.00 95.81 169 GLN A C 1
ATOM 1258 O O . GLN A 1 169 ? 4.100 3.601 5.812 1.00 95.81 169 GLN A O 1
ATOM 1263 N N . ARG A 1 170 ? 6.217 4.323 6.013 1.00 95.88 170 ARG A N 1
ATOM 1264 C CA . ARG A 1 170 ? 6.803 2.976 6.114 1.00 95.88 170 ARG A CA 1
ATOM 1265 C C . ARG A 1 170 ? 6.385 2.254 7.393 1.00 95.88 170 ARG A C 1
ATOM 1267 O O . ARG A 1 170 ? 6.060 1.075 7.320 1.00 95.88 170 ARG A O 1
ATOM 1274 N N . GLU A 1 171 ? 6.356 2.935 8.537 1.00 95.81 171 GLU A N 1
ATOM 1275 C CA . GLU A 1 171 ? 5.839 2.374 9.795 1.00 95.81 171 GLU A CA 1
ATOM 1276 C C . GLU A 1 171 ? 4.387 1.909 9.653 1.00 95.81 171 GLU A C 1
ATOM 1278 O O . GLU A 1 171 ? 4.066 0.795 10.055 1.00 95.81 171 GLU A O 1
ATOM 1283 N N . LEU A 1 172 ? 3.529 2.718 9.020 1.00 96.38 172 LEU A N 1
ATOM 1284 C CA . LEU A 1 172 ? 2.134 2.354 8.768 1.00 96.38 172 LEU A CA 1
ATOM 1285 C C . LEU A 1 172 ? 2.000 1.141 7.844 1.00 96.38 172 LEU A C 1
ATOM 1287 O O . LEU A 1 172 ? 1.149 0.296 8.093 1.00 96.38 172 LEU A O 1
ATOM 1291 N N . LEU A 1 173 ? 2.850 1.002 6.819 1.00 96.56 173 LEU A N 1
ATOM 1292 C CA . LEU A 1 173 ? 2.876 -0.213 5.995 1.00 96.56 173 LEU A CA 1
ATOM 1293 C C . LEU A 1 173 ? 3.247 -1.454 6.822 1.00 96.56 173 LEU A C 1
ATOM 1295 O O . LEU A 1 173 ? 2.674 -2.521 6.608 1.00 96.56 173 LEU A O 1
ATOM 1299 N N . VAL A 1 174 ? 4.193 -1.324 7.760 1.00 95.50 174 VAL A N 1
ATOM 1300 C CA . VAL A 1 174 ? 4.585 -2.414 8.671 1.00 95.50 174 VAL A CA 1
ATOM 1301 C C . VAL A 1 174 ? 3.457 -2.761 9.642 1.00 95.50 174 VAL A C 1
ATOM 1303 O O . VAL A 1 174 ? 3.175 -3.940 9.843 1.00 95.50 174 VAL A O 1
ATOM 1306 N N . GLU A 1 175 ? 2.787 -1.759 10.210 1.00 95.88 175 GLU A N 1
ATOM 1307 C CA . GLU A 1 175 ? 1.614 -1.962 11.063 1.00 95.88 175 GLU A CA 1
ATOM 1308 C C . GLU A 1 175 ? 0.495 -2.659 10.283 1.00 95.88 175 GLU A C 1
ATOM 1310 O O . GLU A 1 175 ? -0.082 -3.633 10.760 1.00 95.88 175 GLU A O 1
ATOM 1315 N N . PHE A 1 176 ? 0.238 -2.221 9.051 1.00 96.50 176 PHE A N 1
ATOM 1316 C CA . PHE A 1 176 ? -0.828 -2.762 8.221 1.00 96.50 176 PHE A CA 1
ATOM 1317 C C . PHE A 1 176 ? -0.613 -4.239 7.885 1.00 96.50 176 PHE A C 1
ATOM 1319 O O . PHE A 1 176 ? -1.486 -5.061 8.159 1.00 96.50 176 PHE A O 1
ATOM 1326 N N . ILE A 1 177 ? 0.568 -4.616 7.385 1.00 95.81 177 ILE A N 1
ATOM 1327 C CA . ILE A 1 177 ? 0.858 -6.031 7.118 1.00 95.81 177 ILE A CA 1
ATOM 1328 C C . ILE A 1 177 ? 0.865 -6.873 8.403 1.00 95.81 177 ILE A C 1
ATOM 1330 O O . ILE A 1 177 ? 0.457 -8.031 8.376 1.00 95.81 177 ILE A O 1
ATOM 1334 N N . SER A 1 178 ? 1.282 -6.297 9.536 1.00 95.38 178 SER A N 1
ATOM 1335 C CA . SER A 1 178 ? 1.239 -6.974 10.835 1.00 95.38 178 SER A CA 1
ATOM 1336 C C . SER A 1 178 ? -0.192 -7.280 11.280 1.00 95.38 178 SER A C 1
ATOM 1338 O O . SER A 1 178 ? -0.423 -8.356 11.819 1.00 95.38 178 SER A O 1
ATOM 1340 N N . GLN A 1 179 ? -1.141 -6.364 11.069 1.00 95.06 179 GLN A N 1
ATOM 1341 C CA . GLN A 1 179 ? -2.553 -6.589 11.401 1.00 95.06 179 GLN A CA 1
ATOM 1342 C C . GLN A 1 179 ? -3.167 -7.688 10.534 1.00 95.06 179 GLN A C 1
ATOM 1344 O O . GLN A 1 179 ? -3.882 -8.539 11.050 1.00 95.06 179 GLN A O 1
ATOM 1349 N N . ILE A 1 180 ? -2.848 -7.714 9.236 1.00 95.69 180 ILE A N 1
ATOM 1350 C CA . ILE A 1 180 ? -3.348 -8.752 8.323 1.00 95.69 180 ILE A CA 1
ATOM 1351 C C . ILE A 1 180 ? -2.814 -10.134 8.726 1.00 95.69 180 ILE A C 1
ATOM 1353 O O . ILE A 1 180 ? -3.579 -11.085 8.832 1.00 95.69 180 ILE A O 1
ATOM 1357 N N . ARG A 1 181 ? -1.514 -10.241 9.020 1.00 94.19 181 ARG A N 1
ATOM 1358 C CA . ARG A 1 181 ? -0.884 -11.503 9.450 1.00 94.19 181 ARG A CA 1
ATOM 1359 C C . ARG A 1 181 ? -1.309 -11.981 10.836 1.00 94.19 181 ARG A C 1
ATOM 1361 O O . ARG A 1 181 ? -1.046 -13.117 11.186 1.00 94.19 181 ARG A O 1
ATOM 1368 N N . ALA A 1 182 ? -1.884 -11.113 11.662 1.00 94.50 182 ALA A N 1
ATOM 1369 C CA . ALA A 1 182 ? -2.367 -11.506 12.982 1.00 94.50 182 ALA A CA 1
ATOM 1370 C C . ALA A 1 182 ? -3.741 -12.198 12.929 1.00 94.50 182 ALA A C 1
ATOM 1372 O O . ALA A 1 182 ? -4.168 -12.761 13.935 1.00 94.50 182 ALA A O 1
ATOM 1373 N N . VAL A 1 183 ? -4.448 -12.108 11.796 1.00 93.94 183 VAL A N 1
ATOM 1374 C CA . VAL A 1 183 ? -5.826 -12.603 11.636 1.00 93.94 183 VAL A CA 1
ATOM 1375 C C . VAL A 1 183 ? -5.982 -13.691 10.568 1.00 93.94 183 VAL A C 1
ATOM 1377 O O . VAL A 1 183 ? -7.100 -14.169 10.382 1.00 93.94 183 VAL A O 1
ATOM 1380 N N . ASN A 1 184 ? -4.895 -14.065 9.887 1.00 90.81 184 ASN A N 1
ATOM 1381 C CA . ASN A 1 184 ? -4.794 -15.224 8.992 1.00 90.81 184 ASN A CA 1
ATOM 1382 C C . ASN A 1 184 ? -3.672 -16.119 9.523 1.00 90.81 184 ASN A C 1
ATOM 1384 O O . ASN A 1 184 ? -3.887 -17.346 9.581 1.00 90.81 184 ASN A O 1
#

Secondary structure (DSSP, 8-state):
----PPPPP--SEEEETTTTEEEEPPTTEEEEEEEEEEETTEEEEEEEEHHHHHT-TTSPPPSSSEEEEEEEEEE-SS-HHHHHHHHHHHHTSHHHHHHHSTTS-GGGEEEEEEEEETTEEEEEEEE-SPPSSS---SEEEEEEEEETTEEEEEEEEESSTTSS-HHHHHHHHHHHHHHHHTT-

Radius of gyration: 16.52 Å; Cα contacts (8 Å, |Δi|>4): 384; chains: 1; bounding box: 45×44×38 Å

pLDDT: mean 87.54, std 9.01, range [46.94, 96.56]